Protein AF-A0A8I6X2A5-F1 (afdb_monomer_lite)

Structure (mmCIF, N/CA/C/O backbone):
data_AF-A0A8I6X2A5-F1
#
_entry.id   AF-A0A8I6X2A5-F1
#
loop_
_atom_site.group_PDB
_atom_site.id
_atom_site.type_symbol
_atom_site.label_atom_id
_atom_site.label_alt_id
_atom_site.label_comp_id
_atom_site.label_asym_id
_atom_site.label_entity_id
_atom_site.label_seq_id
_atom_site.pdbx_PDB_ins_code
_atom_site.Cartn_x
_atom_site.Cartn_y
_atom_site.Cartn_z
_atom_site.occupancy
_atom_site.B_iso_or_equiv
_atom_site.auth_seq_id
_atom_site.auth_comp_id
_atom_site.auth_asym_id
_atom_site.auth_atom_id
_atom_site.pdbx_PDB_model_num
ATOM 1 N N . MET A 1 1 ? 10.806 38.649 3.865 1.00 36.59 1 MET A N 1
ATOM 2 C CA . MET A 1 1 ? 11.192 37.262 4.183 1.00 36.59 1 MET A CA 1
ATOM 3 C C . MET A 1 1 ? 10.406 36.404 3.219 1.00 36.59 1 MET A C 1
ATOM 5 O O . MET A 1 1 ? 9.210 36.230 3.410 1.00 36.59 1 MET A O 1
ATOM 9 N N . GLU A 1 2 ? 11.026 36.084 2.089 1.00 40.47 2 GLU A N 1
ATOM 10 C CA . GLU A 1 2 ? 10.388 35.324 1.016 1.00 40.47 2 GLU A CA 1
ATOM 11 C C . GLU A 1 2 ? 10.359 33.851 1.431 1.00 40.47 2 GLU A C 1
ATOM 13 O O . GLU A 1 2 ? 11.361 33.317 1.902 1.00 40.47 2 GLU A O 1
ATOM 18 N N . LEU A 1 3 ? 9.183 33.228 1.367 1.00 42.91 3 LEU A N 1
ATOM 19 C CA . LEU A 1 3 ? 9.034 31.796 1.595 1.00 42.91 3 LEU A CA 1
ATOM 20 C C . LEU A 1 3 ? 9.601 31.088 0.364 1.00 42.91 3 LEU A C 1
ATOM 22 O O . LEU A 1 3 ? 9.017 31.183 -0.713 1.00 42.91 3 LEU A O 1
ATOM 26 N N . GLU A 1 4 ? 10.736 30.411 0.524 1.00 44.91 4 GLU A N 1
ATOM 27 C CA . GLU A 1 4 ? 11.367 29.623 -0.536 1.00 44.91 4 GLU A CA 1
ATOM 28 C C . GLU A 1 4 ? 10.361 28.582 -1.081 1.00 44.91 4 GLU A C 1
ATOM 30 O O . GLU A 1 4 ? 9.964 27.669 -0.349 1.00 44.91 4 GLU A O 1
ATOM 35 N N . PRO A 1 5 ? 9.923 28.674 -2.352 1.00 48.03 5 PRO A N 1
ATOM 36 C CA . PRO A 1 5 ? 8.784 27.912 -2.888 1.00 48.03 5 PRO A CA 1
ATOM 37 C C . PRO A 1 5 ? 9.062 26.412 -3.112 1.00 48.03 5 PRO A C 1
ATOM 39 O O . PRO A 1 5 ? 8.228 25.693 -3.657 1.00 48.03 5 PRO A O 1
ATOM 42 N N . TRP A 1 6 ? 10.241 25.937 -2.716 1.00 48.53 6 TRP A N 1
ATOM 43 C CA . TRP A 1 6 ? 10.744 24.574 -2.916 1.00 48.53 6 TRP A CA 1
ATOM 44 C C . TRP A 1 6 ? 10.990 23.819 -1.605 1.00 48.53 6 TRP A C 1
ATOM 46 O O . TRP A 1 6 ? 11.390 22.654 -1.632 1.00 48.53 6 TRP A O 1
ATOM 56 N N . ALA A 1 7 ? 10.687 24.430 -0.456 1.00 48.31 7 ALA A N 1
ATOM 57 C CA . ALA A 1 7 ? 10.407 23.661 0.746 1.00 48.31 7 ALA A CA 1
ATOM 58 C C . ALA A 1 7 ? 9.090 22.921 0.500 1.00 48.31 7 ALA A C 1
ATOM 60 O O . ALA A 1 7 ? 8.035 23.533 0.575 1.00 48.31 7 ALA A O 1
ATOM 61 N N . ASN A 1 8 ? 9.147 21.640 0.129 1.00 55.03 8 ASN A N 1
ATOM 62 C CA . ASN A 1 8 ? 7.973 20.780 -0.014 1.00 55.03 8 ASN A CA 1
ATOM 63 C C . ASN A 1 8 ? 7.202 20.806 1.323 1.00 55.03 8 ASN A C 1
ATOM 65 O O . ASN A 1 8 ? 7.636 20.129 2.259 1.00 55.03 8 ASN A O 1
ATOM 69 N N . PRO A 1 9 ? 6.115 21.597 1.478 1.00 60.31 9 PRO A N 1
ATOM 70 C CA . PRO A 1 9 ? 5.510 21.788 2.794 1.00 60.31 9 PRO A CA 1
ATOM 71 C C . PRO A 1 9 ? 4.759 20.527 3.228 1.00 60.31 9 PRO A C 1
ATOM 73 O O . PRO A 1 9 ? 4.367 20.401 4.383 1.00 60.31 9 PRO A O 1
ATOM 76 N N . GLY A 1 10 ? 4.563 19.584 2.298 1.00 77.06 10 GLY A N 1
ATOM 77 C CA . GLY A 1 10 ? 3.672 18.460 2.492 1.00 77.06 10 GLY A CA 1
ATOM 78 C C . GLY A 1 10 ? 2.249 18.909 2.808 1.00 77.06 10 GLY A C 1
ATOM 79 O O . GLY A 1 10 ? 1.877 20.071 2.650 1.00 77.06 10 GLY A O 1
ATOM 80 N N . ILE A 1 11 ? 1.444 17.955 3.254 1.00 87.19 11 ILE A N 1
ATOM 81 C CA . ILE A 1 11 ? 0.156 18.204 3.887 1.00 87.19 11 ILE A CA 1
ATOM 82 C C . ILE A 1 11 ? 0.254 17.682 5.313 1.00 87.19 11 ILE A C 1
ATOM 84 O O . ILE A 1 11 ? 0.542 16.503 5.538 1.00 87.19 11 ILE A O 1
ATOM 88 N N . GLU A 1 12 ? -0.017 18.565 6.262 1.00 89.69 12 GLU A N 1
ATOM 89 C CA . GLU A 1 12 ? -0.137 18.237 7.675 1.00 89.69 12 GLU A CA 1
ATOM 90 C C . GLU A 1 12 ? -1.619 18.144 8.037 1.00 89.69 12 GLU A C 1
ATOM 92 O O . GLU A 1 12 ? -2.415 19.027 7.715 1.00 89.69 12 GLU A O 1
ATOM 97 N N . LEU A 1 13 ? -2.001 17.040 8.672 1.00 87.94 13 LEU A N 1
ATOM 98 C CA . LEU A 1 13 ? -3.378 16.743 9.041 1.00 87.94 13 LEU A CA 1
ATOM 99 C C . LEU A 1 13 ? -3.469 16.654 10.561 1.00 87.94 13 LEU A C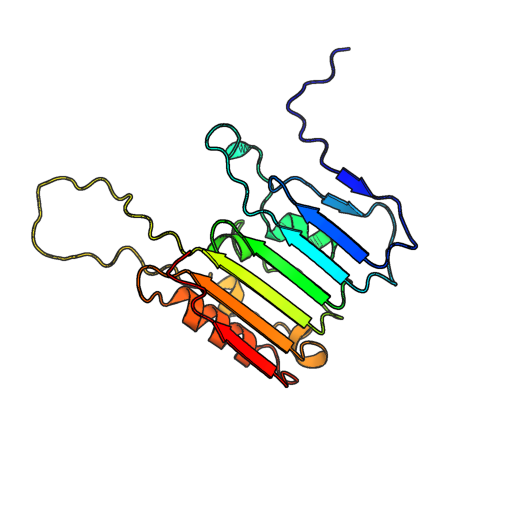 1
ATOM 101 O O . LEU A 1 13 ? -3.002 15.685 11.163 1.00 87.94 13 LEU A O 1
ATOM 105 N N . ASP A 1 14 ? -4.094 17.650 11.180 1.00 89.62 14 ASP A N 1
ATOM 106 C CA . ASP A 1 14 ? -4.490 17.594 12.586 1.00 89.62 14 ASP A CA 1
ATOM 107 C C . ASP A 1 14 ? -5.981 17.259 12.687 1.00 89.62 14 ASP A C 1
ATOM 109 O O . ASP A 1 14 ? -6.852 18.130 12.705 1.00 89.62 14 ASP A O 1
ATOM 113 N N . MET A 1 15 ? -6.285 15.963 12.625 1.00 87.12 15 MET A N 1
ATOM 114 C CA . MET A 1 15 ? -7.655 15.452 12.567 1.00 87.12 15 MET A CA 1
ATOM 115 C C . MET A 1 15 ? -7.775 14.148 13.375 1.00 87.12 15 MET A C 1
ATOM 117 O O . MET A 1 15 ? -7.841 13.065 12.792 1.00 87.12 15 MET A O 1
ATOM 121 N N . PRO A 1 16 ? -7.861 14.208 14.717 1.00 86.31 16 PRO A N 1
ATOM 122 C CA . PRO A 1 16 ? -7.844 13.014 15.574 1.00 86.31 16 PRO A CA 1
ATOM 123 C C . PRO A 1 16 ? -9.077 12.106 15.406 1.00 86.31 16 PRO A C 1
ATOM 125 O O . PRO A 1 16 ? -9.054 10.937 15.780 1.00 86.31 16 PRO A O 1
ATOM 128 N N . SER A 1 17 ? -10.168 12.629 14.833 1.00 89.56 17 SER A N 1
ATOM 129 C CA . SER A 1 17 ? -11.399 11.872 14.534 1.00 89.56 17 SER A CA 1
ATOM 130 C C . SER A 1 17 ? -11.446 11.303 13.109 1.00 89.56 17 SER A C 1
ATOM 132 O O . SER A 1 17 ? -12.489 10.802 12.685 1.00 89.56 17 SER A O 1
ATOM 134 N N . LEU A 1 18 ? -10.359 11.415 12.339 1.00 90.81 18 LEU A N 1
ATOM 135 C CA . LEU A 1 18 ? -10.313 10.973 10.948 1.00 90.81 18 LEU A CA 1
ATOM 136 C C . LEU A 1 18 ? -10.469 9.446 10.860 1.00 90.81 18 LEU A C 1
ATOM 138 O O . LEU A 1 18 ? -9.693 8.690 11.430 1.00 90.81 18 LEU A O 1
ATOM 142 N N . ARG A 1 19 ? -11.484 8.980 10.129 1.00 92.25 19 ARG A N 1
ATOM 143 C CA . ARG A 1 19 ? -11.732 7.539 9.911 1.00 92.25 19 ARG A CA 1
ATOM 144 C C . ARG A 1 19 ? -11.378 7.071 8.511 1.00 92.25 19 ARG A C 1
ATOM 146 O O . ARG A 1 19 ? -11.036 5.912 8.309 1.00 92.25 19 ARG A O 1
ATOM 153 N N . SER A 1 20 ? -11.475 7.970 7.540 1.00 93.75 20 SER A N 1
ATOM 154 C CA . SER A 1 20 ? -11.199 7.682 6.142 1.00 93.75 20 SER A CA 1
ATOM 155 C C . SER A 1 20 ? -10.394 8.821 5.550 1.00 93.75 20 SER A C 1
ATOM 157 O O . SER A 1 20 ? -10.810 9.976 5.628 1.00 93.75 20 SER A O 1
ATOM 159 N N . PHE A 1 21 ? -9.278 8.491 4.916 1.00 93.75 21 PHE A N 1
ATOM 160 C CA . PHE A 1 21 ? -8.437 9.444 4.211 1.00 93.75 21 PHE A CA 1
ATOM 161 C C . PHE A 1 21 ? -8.253 9.008 2.761 1.00 93.75 21 PHE A C 1
ATOM 163 O O . PHE A 1 21 ? -7.968 7.843 2.490 1.00 93.75 21 PHE A O 1
ATOM 170 N N . ARG A 1 22 ? -8.419 9.944 1.824 1.00 94.88 22 ARG A N 1
ATOM 171 C CA . ARG A 1 22 ? -8.152 9.716 0.405 1.00 94.88 22 ARG A CA 1
ATOM 172 C C . ARG A 1 22 ? -7.266 10.822 -0.137 1.00 94.88 22 ARG A C 1
ATOM 174 O O . ARG A 1 22 ? -7.585 11.998 0.018 1.00 94.88 22 ARG A O 1
ATOM 181 N N . TYR A 1 23 ? -6.220 10.433 -0.848 1.00 93.50 23 TYR A N 1
ATOM 182 C CA . TYR A 1 23 ? -5.329 11.340 -1.550 1.00 93.50 23 TYR A CA 1
ATOM 183 C C . TYR A 1 23 ? -5.143 10.888 -2.996 1.00 93.50 23 TYR A C 1
ATOM 185 O O . TYR A 1 23 ? -4.934 9.708 -3.254 1.00 93.50 23 TYR A O 1
ATOM 193 N N . LYS A 1 24 ? -5.194 11.834 -3.938 1.00 93.19 24 LYS A N 1
ATOM 194 C CA . LYS A 1 24 ? -4.848 11.607 -5.343 1.00 93.19 24 LYS A CA 1
ATOM 195 C C . LYS A 1 24 ? -3.981 12.748 -5.848 1.00 93.19 24 LYS A C 1
ATOM 197 O O . LYS A 1 24 ? -4.441 13.887 -5.902 1.00 93.19 24 LYS A O 1
ATOM 202 N N . GLY A 1 25 ? -2.752 12.454 -6.249 1.00 88.19 25 GLY A N 1
ATOM 203 C CA . GLY A 1 25 ? -1.826 13.492 -6.678 1.00 88.19 25 GLY A CA 1
ATOM 204 C C . GLY A 1 25 ? -0.393 13.012 -6.828 1.00 88.19 25 GLY A C 1
ATOM 205 O O . GLY A 1 25 ? -0.135 11.838 -7.081 1.00 88.19 25 GLY A O 1
ATOM 206 N N . PHE A 1 26 ? 0.539 13.954 -6.716 1.00 86.38 26 PHE A N 1
ATOM 207 C CA . PHE A 1 26 ? 1.960 13.630 -6.679 1.00 86.38 26 PHE A CA 1
ATOM 208 C C . PHE A 1 26 ? 2.318 12.983 -5.341 1.00 86.38 26 PHE A C 1
ATOM 210 O O . PHE A 1 26 ? 1.734 13.346 -4.325 1.00 86.38 26 PHE A O 1
ATOM 217 N N . PRO A 1 27 ? 3.302 12.080 -5.295 1.00 85.00 27 PRO A N 1
ATOM 218 C CA . PRO A 1 27 ? 3.845 11.620 -4.025 1.00 85.00 27 PRO A CA 1
ATOM 219 C C . PRO A 1 27 ? 4.533 12.785 -3.295 1.00 85.00 27 PRO A C 1
ATOM 221 O O . PRO A 1 27 ? 5.677 13.133 -3.576 1.00 85.00 27 PRO A O 1
ATOM 224 N N . ILE A 1 28 ? 3.798 13.422 -2.386 1.00 86.44 28 ILE A N 1
ATOM 225 C CA . ILE A 1 28 ? 4.253 14.503 -1.506 1.00 86.44 28 ILE A CA 1
ATOM 226 C C . ILE A 1 28 ? 4.256 14.018 -0.059 1.00 86.44 28 ILE A C 1
ATOM 228 O O . ILE A 1 28 ? 3.652 12.995 0.266 1.00 86.44 28 ILE A O 1
ATOM 232 N N . LYS A 1 29 ? 4.888 14.782 0.832 1.00 87.12 29 LYS A N 1
ATOM 233 C CA . LYS A 1 29 ? 4.878 14.476 2.263 1.00 87.12 29 LYS A CA 1
ATOM 234 C C . LYS A 1 29 ? 3.451 14.583 2.800 1.00 87.12 29 LYS A C 1
ATOM 236 O O . LYS A 1 29 ? 2.804 15.607 2.618 1.00 87.12 29 LYS A O 1
ATOM 241 N N . LEU A 1 30 ? 2.976 13.541 3.473 1.00 88.00 30 LEU A N 1
ATOM 242 C CA . LEU A 1 30 ? 1.716 13.540 4.217 1.00 88.00 30 LEU A CA 1
ATOM 243 C C . LEU A 1 30 ? 2.041 13.192 5.667 1.00 88.00 30 LEU A C 1
ATOM 245 O O . LEU A 1 30 ? 2.739 12.206 5.909 1.00 88.00 30 LEU A O 1
ATOM 249 N N . SER A 1 31 ? 1.579 13.987 6.627 1.00 86.88 31 SER A N 1
ATOM 250 C CA . SER A 1 31 ? 1.885 13.788 8.048 1.00 86.88 31 SER A CA 1
ATOM 251 C C . SER A 1 31 ? 0.639 13.955 8.909 1.00 86.88 31 SER A C 1
ATOM 253 O O . SER A 1 31 ? -0.126 14.899 8.727 1.00 86.88 31 SER A O 1
ATOM 255 N N . LEU A 1 32 ? 0.441 13.029 9.849 1.00 86.12 32 LEU A N 1
ATOM 256 C CA . LEU A 1 32 ? -0.576 13.141 10.891 1.00 86.12 32 LEU A CA 1
ATOM 257 C C . LEU A 1 32 ? 0.052 13.851 12.094 1.00 86.12 32 LEU A C 1
ATOM 259 O O . LEU A 1 32 ? 1.044 13.373 12.640 1.00 86.12 32 LEU A O 1
ATOM 263 N N . MET A 1 33 ? -0.509 14.992 12.489 1.00 84.56 33 MET A N 1
ATOM 264 C CA . MET A 1 33 ? -0.000 15.796 13.611 1.00 84.56 33 MET A CA 1
ATOM 265 C C . MET A 1 33 ? -0.516 15.306 14.967 1.00 84.56 33 MET A C 1
ATOM 267 O O . MET A 1 33 ? 0.068 15.600 16.008 1.00 84.56 33 MET A O 1
ATOM 271 N N . SER A 1 34 ? -1.592 14.525 14.951 1.00 81.62 34 SER A N 1
ATOM 272 C CA . SER A 1 34 ? -2.197 13.900 16.120 1.00 81.62 34 SER A CA 1
ATOM 273 C C . SER A 1 34 ? -2.416 12.403 15.871 1.00 81.62 34 SER A C 1
ATOM 275 O O . SER A 1 34 ? -2.577 11.986 14.721 1.00 81.62 34 SER A O 1
ATOM 277 N N . PRO A 1 35 ? -2.412 11.558 16.922 1.00 80.00 35 PRO A N 1
ATOM 278 C CA . PRO A 1 35 ? -2.765 10.152 16.780 1.00 80.00 35 PRO A CA 1
ATOM 279 C C . PRO A 1 35 ? -4.183 10.008 16.230 1.00 80.00 35 PRO A C 1
ATOM 281 O O . PRO A 1 35 ? -5.117 10.631 16.735 1.00 80.00 35 PRO A O 1
ATOM 284 N N . VAL A 1 36 ? -4.349 9.136 15.238 1.00 84.62 36 VAL A N 1
ATOM 285 C CA . VAL A 1 36 ? -5.648 8.851 14.621 1.00 84.62 36 VAL A CA 1
ATOM 286 C C . VAL A 1 36 ? -6.003 7.376 14.859 1.00 84.62 36 VAL A C 1
ATOM 288 O O . VAL A 1 36 ? -5.905 6.552 13.949 1.00 84.62 36 VAL A O 1
ATOM 291 N N . PRO A 1 37 ? -6.377 6.996 16.098 1.00 79.88 37 PRO A N 1
ATOM 292 C CA . PRO A 1 37 ? -6.577 5.593 16.478 1.00 79.88 37 PRO A CA 1
ATOM 293 C C . PRO A 1 37 ? -7.804 4.955 15.813 1.00 79.88 37 PRO A C 1
ATOM 295 O O . PRO A 1 37 ? -7.917 3.737 15.765 1.00 79.88 37 PRO A O 1
ATOM 298 N N . ALA A 1 38 ? -8.733 5.770 15.307 1.00 85.69 38 ALA A N 1
ATOM 299 C CA . ALA A 1 38 ? -9.939 5.317 14.617 1.00 85.69 38 ALA A CA 1
ATOM 300 C C . ALA A 1 38 ? -9.787 5.307 13.085 1.00 85.69 38 ALA A C 1
ATOM 302 O O . ALA A 1 38 ? -10.794 5.270 12.378 1.00 85.69 38 ALA A O 1
ATOM 303 N N . LEU A 1 39 ? -8.559 5.389 12.557 1.00 89.88 39 LEU A N 1
ATOM 304 C CA . LEU A 1 39 ? -8.324 5.430 11.118 1.00 89.88 39 LEU A CA 1
ATOM 305 C C . LEU A 1 39 ? -8.611 4.067 10.478 1.00 89.88 39 LEU A C 1
ATOM 307 O O . LEU A 1 39 ? -7.784 3.162 10.461 1.00 89.88 39 LEU A O 1
ATOM 311 N N . GLU A 1 40 ? -9.795 3.922 9.903 1.00 92.62 40 GLU A N 1
ATOM 312 C CA . GLU A 1 40 ? -10.253 2.666 9.319 1.00 92.62 40 GLU A CA 1
ATOM 313 C C . GLU A 1 40 ? -9.726 2.464 7.899 1.00 92.62 40 GLU A C 1
ATOM 315 O O . GLU A 1 40 ? -9.334 1.352 7.550 1.00 92.62 40 GLU A O 1
ATOM 320 N N . ARG A 1 41 ? -9.702 3.518 7.073 1.00 93.50 41 ARG A N 1
ATOM 321 C CA . ARG A 1 41 ? -9.391 3.393 5.643 1.00 93.50 41 ARG A CA 1
ATOM 322 C C . ARG A 1 41 ? -8.474 4.495 5.131 1.00 93.50 41 ARG A C 1
ATOM 324 O O . ARG A 1 41 ? -8.713 5.679 5.363 1.00 93.50 41 ARG A O 1
ATOM 331 N N . VAL A 1 42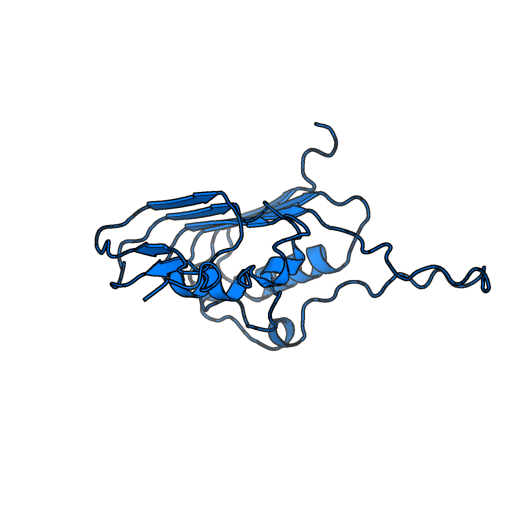 ? -7.480 4.100 4.346 1.00 94.44 42 VAL A N 1
ATOM 332 C CA . VAL A 1 42 ? -6.561 4.993 3.642 1.00 94.44 42 VAL A CA 1
ATOM 333 C C . VAL A 1 42 ? -6.492 4.594 2.171 1.00 94.44 42 VAL A C 1
ATOM 335 O O . VAL A 1 42 ? -6.253 3.437 1.841 1.00 94.44 42 VAL A O 1
ATOM 338 N N . ASP A 1 43 ? -6.727 5.557 1.286 1.00 94.75 43 ASP A N 1
ATOM 339 C CA . ASP A 1 43 ? -6.718 5.391 -0.168 1.00 94.75 43 ASP A CA 1
ATOM 340 C C . ASP A 1 43 ? -5.731 6.391 -0.783 1.00 94.75 43 ASP A C 1
ATOM 342 O O . ASP A 1 43 ? -5.975 7.600 -0.778 1.00 94.75 43 ASP A O 1
ATOM 346 N N . LEU A 1 44 ? -4.586 5.902 -1.253 1.00 92.69 44 LEU A N 1
ATOM 347 C CA . LEU A 1 44 ? -3.493 6.712 -1.783 1.00 92.69 44 LEU A CA 1
ATOM 348 C C . LEU A 1 44 ? -3.298 6.417 -3.268 1.00 92.69 44 LEU A C 1
ATOM 350 O O . LEU A 1 44 ? -2.802 5.359 -3.639 1.00 92.69 44 LEU A O 1
ATOM 354 N N . ASP A 1 45 ? -3.617 7.388 -4.115 1.00 92.38 45 ASP A N 1
ATOM 355 C CA . ASP A 1 45 ? -3.283 7.395 -5.536 1.00 92.38 45 ASP A CA 1
ATOM 356 C C . ASP A 1 45 ? -2.122 8.361 -5.784 1.00 92.38 45 ASP A C 1
ATOM 358 O O . ASP A 1 45 ? -2.301 9.568 -5.966 1.00 92.38 45 ASP A O 1
ATOM 362 N N . VAL A 1 46 ? -0.912 7.804 -5.776 1.00 87.75 46 VAL A N 1
ATOM 363 C CA . VAL A 1 46 ? 0.348 8.519 -6.035 1.00 87.75 46 VAL A CA 1
ATOM 364 C C . VAL A 1 46 ? 0.925 8.154 -7.404 1.00 87.75 46 VAL A C 1
ATOM 366 O O . VAL A 1 46 ? 2.131 8.221 -7.641 1.00 87.75 46 VAL A O 1
ATOM 369 N N . SER A 1 47 ? 0.056 7.755 -8.338 1.00 84.62 47 SER A N 1
ATOM 370 C CA . SER A 1 47 ? 0.458 7.373 -9.695 1.00 84.62 47 SER A CA 1
ATOM 371 C C . SER A 1 47 ? 0.904 8.550 -10.563 1.00 84.62 47 SER A C 1
ATOM 373 O O . SER A 1 47 ? 1.587 8.350 -11.575 1.00 84.62 47 SER A O 1
ATOM 375 N N . ARG A 1 48 ? 0.567 9.785 -10.169 1.00 81.12 48 ARG A N 1
ATOM 376 C CA . ARG A 1 48 ? 0.926 10.985 -10.924 1.00 81.12 48 ARG A CA 1
ATOM 377 C C . ARG A 1 48 ? 2.435 11.216 -10.858 1.00 81.12 48 ARG A C 1
ATOM 379 O O . ARG A 1 48 ? 3.000 11.452 -9.792 1.00 81.12 48 ARG A O 1
ATOM 386 N N . ARG A 1 49 ? 3.080 11.223 -12.026 1.00 71.38 49 ARG A N 1
ATOM 387 C CA . ARG A 1 49 ? 4.490 11.592 -12.184 1.00 71.38 49 ARG A CA 1
ATOM 388 C C . ARG A 1 49 ? 4.645 12.675 -13.238 1.00 71.38 49 ARG A C 1
ATOM 390 O O . ARG A 1 49 ? 4.064 12.580 -14.313 1.00 71.38 49 ARG A O 1
ATOM 397 N N . GLU A 1 50 ? 5.492 13.653 -12.950 1.00 70.81 50 GLU A N 1
ATOM 398 C CA . GLU A 1 50 ? 5.972 14.624 -13.930 1.00 70.81 50 GLU A CA 1
ATOM 399 C C . GLU A 1 50 ? 7.500 14.667 -13.869 1.00 70.81 50 GLU A C 1
ATOM 401 O O . GLU A 1 50 ? 8.089 14.785 -12.795 1.00 70.81 50 GLU A O 1
ATOM 406 N N . TYR A 1 51 ? 8.149 14.572 -15.034 1.00 61.22 51 TYR A N 1
ATOM 407 C CA . TYR A 1 51 ? 9.612 14.496 -15.149 1.00 61.22 51 TYR A CA 1
ATOM 408 C C . TYR A 1 51 ? 10.335 15.677 -14.487 1.00 61.22 51 TYR A C 1
ATOM 410 O O . TYR A 1 51 ? 11.451 15.527 -14.005 1.00 61.22 51 TYR A O 1
ATOM 418 N N . LYS A 1 52 ? 9.694 16.849 -14.425 1.00 66.12 52 LYS A N 1
ATOM 419 C CA . LYS A 1 52 ? 10.291 18.076 -13.880 1.00 66.12 52 LYS A CA 1
ATOM 420 C C . LYS A 1 52 ? 10.328 18.133 -12.349 1.00 66.12 52 LYS A C 1
ATOM 422 O O . LYS A 1 52 ? 11.039 18.970 -11.811 1.00 66.12 52 LYS A O 1
ATOM 427 N N . VAL A 1 53 ? 9.575 17.277 -11.651 1.00 64.31 53 VAL A N 1
ATOM 428 C CA . VAL A 1 53 ? 9.434 17.330 -10.181 1.00 64.31 53 VAL A CA 1
ATOM 429 C C . VAL A 1 53 ? 9.953 16.077 -9.477 1.00 64.31 53 VAL A C 1
ATOM 431 O O . VAL A 1 53 ? 9.771 15.930 -8.274 1.00 64.31 53 VAL A O 1
ATOM 434 N N . GLN A 1 54 ? 10.624 15.179 -10.204 1.00 63.38 54 GLN A N 1
ATOM 435 C CA . GLN A 1 54 ? 11.002 13.850 -9.714 1.00 63.38 54 GLN A CA 1
ATOM 436 C C . GLN A 1 54 ? 11.924 13.889 -8.482 1.00 63.38 54 GLN A C 1
ATOM 438 O O . GLN A 1 54 ? 11.816 13.032 -7.614 1.00 63.38 54 GLN A O 1
ATOM 443 N N . GLN A 1 55 ? 12.768 14.918 -8.372 1.00 65.94 55 GLN A N 1
ATOM 444 C CA . GLN A 1 55 ? 13.662 15.154 -7.230 1.00 65.94 55 GLN A CA 1
ATOM 445 C C . GLN A 1 55 ? 12.959 15.653 -5.954 1.00 65.94 55 GLN A C 1
ATOM 447 O O . GLN A 1 55 ? 13.569 15.657 -4.891 1.00 65.94 55 GLN A O 1
ATOM 452 N N . TYR A 1 56 ? 11.694 16.073 -6.051 1.00 68.31 56 TYR A N 1
ATOM 453 C CA . TYR A 1 56 ? 10.891 16.565 -4.923 1.00 68.31 56 TYR A CA 1
ATOM 454 C C . TYR A 1 56 ? 9.841 15.554 -4.457 1.00 68.31 56 TYR A C 1
ATOM 456 O O . TYR A 1 56 ? 9.092 15.834 -3.522 1.00 68.31 56 TYR A O 1
ATOM 464 N N . LEU A 1 57 ? 9.753 14.404 -5.128 1.00 75.88 57 LEU A N 1
ATOM 465 C CA . LEU A 1 57 ? 8.794 13.366 -4.790 1.00 75.88 57 LEU A CA 1
ATOM 466 C C . LEU A 1 57 ? 9.227 12.648 -3.513 1.00 75.88 57 LEU A C 1
ATOM 468 O O . LEU A 1 57 ? 10.372 12.216 -3.385 1.00 75.88 57 LEU A O 1
ATOM 472 N N . GLU A 1 58 ? 8.293 12.493 -2.583 1.00 81.62 58 GLU A N 1
ATOM 473 C CA . GLU A 1 58 ? 8.528 11.693 -1.388 1.00 81.62 58 GLU A CA 1
ATOM 474 C C . GLU A 1 58 ? 8.471 10.197 -1.727 1.00 81.62 58 GLU A C 1
ATOM 476 O O . GLU A 1 58 ? 7.553 9.753 -2.424 1.00 81.62 58 GLU A O 1
ATOM 481 N N . PRO A 1 59 ? 9.414 9.385 -1.221 1.00 82.38 59 PRO A N 1
ATOM 482 C CA . PRO A 1 59 ? 9.306 7.936 -1.272 1.00 82.38 59 PRO A CA 1
ATOM 483 C C . PRO A 1 59 ? 7.969 7.454 -0.702 1.00 82.38 59 PRO A C 1
ATOM 485 O O . PRO A 1 59 ? 7.548 7.881 0.376 1.00 82.38 59 PRO A O 1
ATOM 488 N N . VAL A 1 60 ? 7.328 6.504 -1.384 1.00 83.44 60 VAL A N 1
ATOM 489 C CA . VAL A 1 60 ? 6.039 5.937 -0.951 1.00 83.44 60 VAL A CA 1
ATOM 490 C C . VAL A 1 60 ? 6.146 5.347 0.453 1.00 83.44 60 VAL A C 1
ATOM 492 O O . VAL A 1 60 ? 5.256 5.550 1.273 1.00 83.44 60 VAL A O 1
ATOM 495 N N . SER A 1 61 ? 7.273 4.701 0.762 1.00 79.56 61 SER A N 1
ATOM 496 C CA . SER A 1 61 ? 7.579 4.184 2.098 1.00 79.56 61 SER A CA 1
ATOM 497 C C . SER A 1 61 ? 7.429 5.252 3.187 1.00 79.56 61 SER A C 1
ATOM 499 O O . SER A 1 61 ? 6.812 4.983 4.214 1.00 79.56 61 SER A O 1
ATOM 501 N N . ARG A 1 62 ? 7.889 6.489 2.945 1.00 82.25 62 ARG A N 1
ATOM 502 C CA . ARG A 1 62 ? 7.739 7.607 3.890 1.00 82.25 62 ARG A CA 1
ATOM 503 C C . ARG A 1 62 ? 6.296 8.067 4.023 1.00 82.25 62 ARG A C 1
ATOM 505 O O . ARG A 1 62 ? 5.851 8.293 5.141 1.00 82.25 62 ARG A O 1
ATOM 512 N N . ILE A 1 63 ? 5.548 8.150 2.925 1.00 86.19 63 ILE A N 1
ATOM 513 C CA . ILE A 1 63 ? 4.122 8.513 2.970 1.00 86.19 63 ILE A CA 1
ATOM 514 C C . ILE A 1 63 ? 3.346 7.497 3.816 1.00 86.19 63 ILE A C 1
ATOM 516 O O . ILE A 1 63 ? 2.543 7.876 4.667 1.00 86.19 63 ILE A O 1
ATOM 520 N N . LEU A 1 64 ? 3.622 6.206 3.622 1.00 85.56 64 LEU A N 1
ATOM 521 C CA . LEU A 1 64 ? 2.954 5.125 4.338 1.00 85.56 64 LEU A CA 1
ATOM 522 C C . LEU A 1 64 ? 3.224 5.149 5.849 1.00 85.56 64 LEU A C 1
ATOM 524 O O . LEU A 1 64 ? 2.344 4.748 6.609 1.00 85.56 64 LEU A O 1
ATOM 528 N N . THR A 1 65 ? 4.397 5.615 6.307 1.00 83.38 65 THR A N 1
ATOM 529 C CA . THR A 1 65 ? 4.725 5.635 7.752 1.00 83.38 65 THR A CA 1
ATOM 530 C C . THR A 1 65 ? 3.706 6.417 8.576 1.00 83.38 65 THR A C 1
ATOM 532 O O . THR A 1 65 ? 3.337 5.981 9.670 1.00 83.38 65 THR A O 1
ATOM 535 N N . SER A 1 66 ? 3.176 7.505 8.014 1.00 84.56 66 SER A N 1
ATOM 536 C CA . SER A 1 66 ? 2.153 8.341 8.641 1.00 84.56 66 SER A CA 1
ATOM 537 C C . SER A 1 66 ? 0.813 7.629 8.827 1.00 84.56 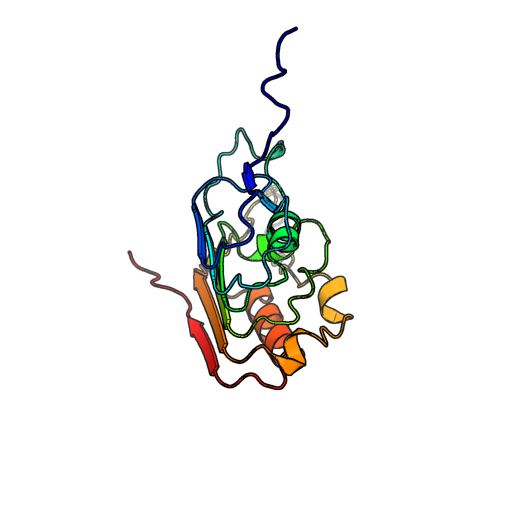66 SER A C 1
ATOM 539 O O . SER A 1 66 ? 0.010 8.073 9.633 1.00 84.56 66 SER A O 1
ATOM 541 N N . PHE A 1 67 ? 0.560 6.532 8.112 1.00 86.44 67 PHE A N 1
ATOM 542 C CA . PHE A 1 67 ? -0.727 5.829 8.087 1.00 86.44 67 PHE A CA 1
ATOM 543 C C . PHE A 1 67 ? -0.630 4.379 8.585 1.00 86.44 67 PHE A C 1
ATOM 545 O O . PHE A 1 67 ? -1.484 3.551 8.272 1.00 86.44 67 PHE A O 1
ATOM 552 N N . SER A 1 68 ? 0.400 4.062 9.373 1.00 83.56 68 SER A N 1
ATOM 553 C CA . SER A 1 68 ? 0.675 2.708 9.884 1.00 83.56 68 SER A CA 1
ATOM 554 C C . SER A 1 68 ? -0.448 2.104 10.743 1.00 83.56 68 SER A C 1
ATOM 556 O O . SER A 1 68 ? -0.569 0.885 10.805 1.00 83.56 68 SER A O 1
ATOM 558 N N . CYS A 1 69 ? -1.305 2.929 11.355 1.00 82.12 69 CYS A N 1
ATOM 559 C CA . CYS A 1 69 ? -2.448 2.492 12.167 1.00 82.12 69 CYS A CA 1
ATOM 560 C C . CYS A 1 69 ? -3.717 2.154 11.362 1.00 82.12 69 CYS A C 1
ATOM 562 O O . CYS A 1 69 ? -4.763 1.899 11.955 1.00 82.12 69 CYS A O 1
ATOM 564 N N . THR A 1 70 ? -3.673 2.197 10.025 1.00 88.12 70 THR A N 1
ATOM 565 C CA . THR A 1 70 ? -4.867 1.937 9.212 1.00 88.12 70 THR A CA 1
ATOM 566 C C . THR A 1 70 ? -5.232 0.454 9.147 1.00 88.12 70 THR A C 1
ATOM 568 O O . THR A 1 70 ? -4.359 -0.407 9.052 1.00 88.12 70 THR A O 1
ATOM 571 N N . ARG A 1 71 ? -6.538 0.163 9.119 1.00 90.00 71 ARG A N 1
ATOM 572 C CA . ARG A 1 71 ? -7.067 -1.202 8.951 1.00 90.00 71 ARG A CA 1
ATOM 573 C C . ARG A 1 71 ? -7.247 -1.610 7.492 1.00 90.00 71 ARG A C 1
ATOM 575 O O . ARG A 1 71 ? -7.193 -2.795 7.176 1.00 90.00 71 ARG A O 1
ATOM 582 N N . ALA A 1 72 ? -7.445 -0.655 6.588 1.00 91.56 72 ALA A N 1
ATOM 583 C CA . ALA A 1 72 ? -7.608 -0.919 5.165 1.00 91.56 72 ALA A CA 1
ATOM 584 C C . ALA A 1 72 ? -6.805 0.081 4.331 1.00 91.56 72 ALA A C 1
ATOM 586 O O . ALA A 1 72 ? -7.134 1.268 4.291 1.00 91.56 72 ALA A O 1
ATOM 587 N N . LEU A 1 73 ? -5.798 -0.415 3.615 1.00 91.75 73 LEU A N 1
ATOM 588 C CA . LEU A 1 73 ? -4.949 0.376 2.734 1.00 91.75 73 LEU A CA 1
ATOM 589 C C . LEU A 1 73 ? -5.233 0.029 1.276 1.00 91.75 73 LEU A C 1
ATOM 591 O O . LEU A 1 73 ? -5.086 -1.116 0.856 1.00 91.75 73 LEU A O 1
ATOM 595 N N . LYS A 1 74 ? -5.579 1.048 0.494 1.00 92.62 74 LYS A N 1
ATOM 596 C CA . LYS A 1 74 ? -5.584 1.004 -0.963 1.00 92.62 74 LYS A CA 1
ATOM 597 C C . LYS A 1 74 ? -4.467 1.899 -1.481 1.00 92.62 74 LYS A C 1
ATOM 599 O O . LYS A 1 74 ? -4.414 3.079 -1.146 1.00 92.62 74 LYS A O 1
ATOM 604 N N . LEU A 1 75 ? -3.577 1.341 -2.289 1.00 90.50 75 LEU A N 1
ATOM 605 C CA . LEU A 1 75 ? -2.407 2.026 -2.815 1.00 90.50 75 LEU A CA 1
ATOM 606 C C . LEU A 1 75 ? -2.363 1.881 -4.334 1.00 90.50 75 LEU A C 1
ATOM 608 O O . LEU A 1 75 ? -2.266 0.772 -4.848 1.00 90.50 75 LEU A O 1
ATOM 612 N N . ARG A 1 76 ? -2.403 3.004 -5.050 1.00 90.19 76 ARG A N 1
ATOM 613 C CA . ARG A 1 76 ? -2.245 3.073 -6.503 1.00 90.19 76 ARG A CA 1
ATOM 614 C C . ARG A 1 76 ? -0.936 3.775 -6.857 1.00 90.19 76 ARG A C 1
ATOM 616 O O . ARG A 1 76 ? -0.713 4.930 -6.492 1.00 90.19 76 ARG A O 1
ATOM 623 N N . LEU A 1 77 ? -0.081 3.067 -7.589 1.00 85.69 77 LEU A N 1
ATOM 624 C CA . LEU A 1 77 ? 1.295 3.446 -7.895 1.00 85.69 77 LEU A CA 1
ATOM 625 C C . LEU A 1 77 ? 1.526 3.605 -9.396 1.00 85.69 77 LEU A C 1
ATOM 627 O O . LEU A 1 77 ? 0.978 2.880 -10.224 1.00 85.69 77 LEU A O 1
ATOM 631 N N . GLY A 1 78 ? 2.412 4.537 -9.748 1.00 80.12 78 GLY A N 1
ATOM 632 C CA . GLY A 1 78 ? 2.858 4.714 -11.130 1.00 80.12 78 GLY A CA 1
ATOM 633 C C . GLY A 1 78 ? 3.852 3.633 -11.566 1.00 80.12 78 GLY A C 1
ATOM 634 O O . GLY A 1 78 ? 3.900 3.300 -12.749 1.00 80.12 78 GLY A O 1
ATOM 635 N N . CYS A 1 79 ? 4.632 3.093 -10.622 1.00 78.75 79 CYS A N 1
ATOM 636 C CA . CYS A 1 79 ? 5.393 1.854 -10.769 1.00 78.75 79 CYS A CA 1
ATOM 637 C C . CYS A 1 79 ? 5.210 1.009 -9.505 1.00 78.75 79 CYS A C 1
ATOM 639 O O . CYS A 1 79 ? 5.366 1.533 -8.405 1.00 78.75 79 CYS A O 1
ATOM 641 N N . ILE A 1 80 ? 4.910 -0.283 -9.639 1.00 77.19 80 ILE A N 1
ATOM 642 C CA . ILE A 1 80 ? 4.724 -1.182 -8.488 1.00 77.19 80 ILE A CA 1
ATOM 643 C C . ILE A 1 80 ? 5.977 -1.266 -7.600 1.00 77.19 80 ILE A C 1
ATOM 645 O O . ILE A 1 80 ? 5.865 -1.376 -6.384 1.00 77.19 80 ILE A O 1
ATOM 649 N N . GLU A 1 81 ? 7.164 -1.127 -8.189 1.00 77.88 81 GLU A N 1
ATOM 650 C CA . GLU A 1 81 ? 8.451 -1.111 -7.482 1.00 77.88 81 GLU A CA 1
ATOM 651 C C . GLU A 1 81 ? 8.588 0.086 -6.526 1.00 77.88 81 GLU A C 1
ATOM 653 O O . GLU A 1 81 ? 9.374 0.040 -5.581 1.00 77.88 81 GLU A O 1
ATOM 658 N N . ASP A 1 82 ? 7.789 1.146 -6.707 1.00 78.69 82 ASP A N 1
ATOM 659 C CA . ASP A 1 82 ? 7.822 2.308 -5.815 1.00 78.69 82 ASP A CA 1
ATOM 660 C C . ASP A 1 82 ? 7.413 1.959 -4.384 1.00 78.69 82 ASP A C 1
ATOM 662 O O . ASP A 1 82 ? 7.791 2.675 -3.459 1.00 78.69 82 ASP A O 1
ATOM 666 N N . ILE A 1 83 ? 6.666 0.864 -4.184 1.00 77.00 83 ILE A N 1
ATOM 667 C CA . ILE A 1 83 ? 6.233 0.423 -2.852 1.00 77.00 83 ILE A CA 1
ATOM 668 C C . ILE A 1 83 ? 7.422 0.152 -1.921 1.00 77.00 83 ILE A C 1
ATOM 670 O O . ILE A 1 83 ? 7.304 0.309 -0.708 1.00 77.00 83 ILE A O 1
ATOM 674 N N . VAL A 1 84 ? 8.575 -0.200 -2.500 1.00 71.62 84 VAL A N 1
ATOM 675 C CA . VAL A 1 84 ? 9.838 -0.459 -1.796 1.00 71.62 84 VAL A CA 1
ATOM 676 C C . VAL A 1 84 ? 10.905 0.603 -2.090 1.00 71.62 84 VAL A C 1
ATOM 678 O O . VAL A 1 84 ? 12.022 0.535 -1.570 1.00 71.62 84 VAL A O 1
ATOM 681 N N . ALA A 1 85 ? 10.589 1.597 -2.930 1.00 64.75 85 ALA A N 1
ATOM 682 C CA . ALA A 1 85 ? 11.528 2.648 -3.287 1.00 64.75 85 ALA A CA 1
ATOM 683 C C . ALA A 1 85 ? 11.893 3.489 -2.054 1.00 64.75 85 ALA A C 1
ATOM 685 O O . ALA A 1 85 ? 11.044 3.899 -1.255 1.00 64.75 85 ALA A O 1
ATOM 686 N N . GLY A 1 86 ? 13.195 3.737 -1.906 1.00 56.16 86 GLY A N 1
ATOM 687 C CA . GLY A 1 86 ? 13.778 4.414 -0.746 1.00 56.16 86 GLY A CA 1
ATOM 688 C C . GLY A 1 86 ? 14.467 3.487 0.258 1.00 56.16 86 GLY A C 1
ATOM 689 O O . GLY A 1 86 ? 14.920 3.979 1.286 1.00 56.16 86 GLY A O 1
ATOM 690 N N . GLY A 1 87 ? 14.560 2.176 -0.010 1.00 50.75 87 GLY A N 1
ATOM 691 C CA . GLY A 1 87 ? 15.335 1.222 0.804 1.00 50.75 87 GLY A CA 1
ATOM 692 C C . GLY A 1 87 ? 14.784 0.984 2.214 1.00 50.75 87 GLY A C 1
ATOM 693 O O . GLY A 1 87 ? 15.361 0.221 2.986 1.00 50.75 87 GLY A O 1
ATOM 694 N N . ALA A 1 88 ? 13.667 1.626 2.547 1.00 49.50 88 ALA A N 1
ATOM 695 C CA . ALA A 1 88 ? 12.977 1.469 3.805 1.00 49.50 88 ALA A CA 1
ATOM 696 C C . ALA A 1 88 ? 11.996 0.301 3.714 1.00 49.50 88 ALA A C 1
ATOM 698 O O . ALA A 1 88 ? 11.258 0.142 2.741 1.00 49.50 88 ALA A O 1
ATOM 699 N N . ILE A 1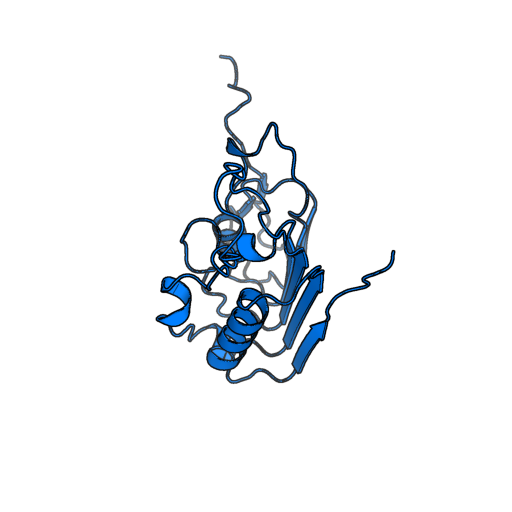 89 ? 11.997 -0.495 4.775 1.00 53.78 89 ILE A N 1
ATOM 700 C CA . ILE A 1 89 ? 10.964 -1.476 5.069 1.00 53.78 89 ILE A CA 1
ATOM 701 C C . ILE A 1 89 ? 9.595 -0.759 5.019 1.00 53.78 89 ILE A C 1
ATOM 703 O O . ILE A 1 89 ? 9.470 0.308 5.632 1.00 53.78 89 ILE A O 1
ATOM 707 N N . PRO A 1 90 ? 8.576 -1.292 4.308 1.00 60.03 90 PRO A N 1
ATOM 708 C CA . PRO A 1 90 ? 7.206 -0.813 4.434 1.00 60.03 90 PRO A CA 1
ATOM 709 C C . PRO A 1 90 ? 6.858 -0.752 5.921 1.00 60.03 90 PRO A C 1
ATOM 711 O O . PRO A 1 90 ? 7.236 -1.664 6.660 1.00 60.03 90 PRO A O 1
ATOM 714 N N . PRO A 1 91 ? 6.201 0.317 6.387 1.00 61.44 91 PRO A N 1
ATOM 715 C CA . PRO A 1 91 ? 5.938 0.478 7.806 1.00 61.44 91 PRO A CA 1
ATOM 716 C C . PRO A 1 91 ? 5.229 -0.751 8.365 1.00 61.44 91 PRO A C 1
ATOM 718 O O . PRO A 1 91 ? 4.417 -1.391 7.697 1.00 61.44 91 PRO A O 1
ATOM 721 N N . THR A 1 92 ? 5.548 -1.080 9.611 1.00 65.69 92 THR A N 1
ATOM 722 C CA . THR A 1 92 ? 4.833 -2.101 10.364 1.00 65.69 92 THR A CA 1
ATOM 723 C C . THR A 1 92 ? 3.368 -1.681 10.415 1.00 65.69 92 THR A C 1
ATOM 725 O O . THR A 1 92 ? 3.047 -0.674 11.039 1.00 65.69 92 THR A O 1
ATOM 728 N N . PHE A 1 93 ? 2.497 -2.422 9.737 1.00 75.50 93 PHE A N 1
ATOM 729 C CA . PHE A 1 93 ? 1.057 -2.208 9.779 1.00 75.50 93 PHE A CA 1
ATOM 730 C C . PHE A 1 93 ? 0.423 -3.212 10.758 1.00 75.50 93 PHE A C 1
ATOM 732 O O . PHE A 1 93 ? 0.021 -4.296 10.335 1.00 75.50 93 PHE A O 1
ATOM 739 N N . PRO A 1 94 ? 0.405 -2.931 12.075 1.00 75.94 94 PRO A N 1
ATOM 740 C CA . PRO A 1 94 ? -0.073 -3.883 13.079 1.00 75.94 94 PRO A CA 1
ATOM 741 C C . PRO A 1 94 ? -1.546 -4.253 12.891 1.00 75.94 94 PRO A C 1
ATOM 743 O O . PRO A 1 94 ? -1.902 -5.419 13.052 1.00 75.94 94 PRO A O 1
ATOM 746 N N . ASP A 1 95 ? -2.373 -3.289 12.491 1.00 82.44 95 ASP A N 1
ATOM 747 C CA . ASP A 1 95 ? -3.832 -3.427 12.462 1.00 82.44 95 ASP A CA 1
ATOM 748 C C . ASP A 1 95 ? -4.394 -3.609 11.045 1.00 82.44 95 ASP A C 1
ATOM 750 O O . ASP A 1 95 ? -5.609 -3.615 10.855 1.00 82.44 95 ASP A O 1
ATOM 754 N N . LEU A 1 96 ? -3.529 -3.745 10.035 1.00 84.81 96 LEU A N 1
ATOM 755 C CA . LEU A 1 96 ? -3.952 -3.806 8.640 1.00 84.81 96 LEU A CA 1
ATOM 756 C C . LEU A 1 96 ? -4.596 -5.148 8.312 1.00 84.81 96 LEU A C 1
ATOM 758 O O . LEU A 1 96 ? -3.946 -6.186 8.277 1.00 84.81 96 LEU A O 1
ATOM 762 N N . GLU A 1 97 ? -5.882 -5.091 8.004 1.00 88.69 97 GLU A N 1
ATOM 763 C CA . GLU A 1 97 ? -6.714 -6.236 7.655 1.00 88.69 97 GLU A CA 1
ATOM 764 C C . GLU A 1 97 ? -6.854 -6.415 6.144 1.00 88.69 97 GLU A C 1
ATOM 766 O O . GLU A 1 97 ? -6.957 -7.545 5.659 1.00 88.69 97 GLU A O 1
ATOM 771 N N . LEU A 1 98 ? -6.838 -5.308 5.396 1.00 87.94 98 LEU A N 1
ATOM 772 C CA . LEU A 1 98 ? -7.019 -5.296 3.949 1.00 87.94 98 LEU A CA 1
ATOM 773 C C . LEU A 1 98 ? -5.926 -4.481 3.264 1.00 87.94 98 LEU A C 1
ATOM 775 O O . LEU A 1 98 ? -5.760 -3.296 3.549 1.00 87.94 98 LEU A O 1
ATOM 779 N N . LEU A 1 99 ? -5.255 -5.100 2.294 1.00 88.94 99 LEU A N 1
ATOM 780 C CA . LEU A 1 99 ? -4.280 -4.455 1.422 1.00 88.94 99 LEU A CA 1
ATOM 781 C C . LEU A 1 99 ? -4.700 -4.593 -0.047 1.00 88.94 99 LEU A C 1
ATOM 783 O O . LEU A 1 99 ? -4.712 -5.691 -0.596 1.00 88.94 99 LEU A O 1
ATOM 787 N N . GLU A 1 100 ? -4.999 -3.478 -0.705 1.00 89.25 100 GLU A N 1
ATOM 788 C CA . GLU A 1 100 ? -5.159 -3.407 -2.160 1.00 89.25 100 GLU A CA 1
ATOM 789 C C . GLU A 1 100 ? -3.984 -2.620 -2.745 1.00 89.25 100 GLU A C 1
ATOM 791 O O . GLU A 1 100 ? -3.819 -1.438 -2.447 1.00 89.25 100 GLU A O 1
ATOM 796 N N . VAL A 1 101 ? -3.174 -3.259 -3.588 1.00 87.19 101 VAL A N 1
ATOM 797 C CA . VAL A 1 101 ? -2.085 -2.604 -4.317 1.00 87.19 101 VAL A CA 1
ATOM 798 C C . VAL A 1 101 ? -2.368 -2.679 -5.806 1.00 87.19 101 VAL A C 1
ATOM 800 O O . VAL A 1 101 ? -2.511 -3.758 -6.375 1.00 87.19 101 VAL A O 1
ATOM 803 N N . GLU A 1 102 ? -2.413 -1.518 -6.441 1.00 86.81 102 GLU A N 1
ATOM 804 C CA . GLU A 1 102 ? -2.533 -1.357 -7.879 1.00 86.81 102 GLU A CA 1
ATOM 805 C C . GLU A 1 102 ? -1.292 -0.639 -8.403 1.00 86.81 102 GLU A C 1
ATOM 807 O O . GLU A 1 102 ? -0.913 0.418 -7.901 1.00 86.81 102 GLU A O 1
ATOM 812 N N . GLY A 1 103 ? -0.639 -1.189 -9.418 1.00 80.06 103 GLY A N 1
ATOM 813 C CA . GLY A 1 103 ? 0.551 -0.563 -9.970 1.00 80.06 103 GLY A CA 1
ATOM 814 C C . GLY A 1 103 ? 0.896 -1.067 -11.356 1.00 80.06 103 GLY A C 1
ATOM 815 O O . GLY A 1 103 ? 0.724 -2.239 -11.686 1.00 80.06 103 GLY A O 1
ATOM 816 N N . HIS A 1 104 ? 1.432 -0.166 -12.170 1.00 76.44 104 HIS A N 1
ATOM 817 C CA . HIS A 1 104 ? 2.009 -0.544 -13.454 1.00 76.44 104 HIS A CA 1
ATOM 818 C C . HIS A 1 104 ? 3.413 -1.104 -13.245 1.00 76.44 104 HIS A C 1
ATOM 820 O O . HIS A 1 104 ? 4.147 -0.641 -12.373 1.00 76.44 104 HIS A O 1
ATOM 826 N N . TYR A 1 105 ? 3.821 -2.063 -14.065 1.00 68.00 105 TYR A N 1
ATOM 827 C CA . TYR A 1 105 ? 5.233 -2.406 -14.179 1.00 68.00 105 TYR A CA 1
ATOM 828 C C . TYR A 1 105 ? 5.835 -1.626 -15.347 1.00 68.00 105 TYR A C 1
ATOM 830 O O . TYR A 1 105 ? 5.346 -1.717 -16.474 1.00 68.00 105 TYR A O 1
ATOM 838 N N . LYS A 1 106 ? 6.886 -0.841 -15.095 1.00 61.25 106 LYS A N 1
ATOM 839 C CA . LYS A 1 106 ? 7.658 -0.199 -16.162 1.00 61.25 106 LYS A CA 1
ATOM 840 C C . LYS A 1 106 ? 8.943 -0.984 -16.350 1.00 61.25 106 LYS A C 1
ATOM 842 O O . LYS A 1 106 ? 9.876 -0.818 -15.574 1.00 61.25 106 LYS A O 1
ATOM 847 N N . PHE A 1 107 ? 9.010 -1.799 -17.400 1.00 50.19 107 PHE A N 1
ATOM 848 C CA . PHE A 1 107 ? 10.290 -2.342 -17.835 1.00 50.19 107 PHE A CA 1
ATOM 849 C C . PHE A 1 107 ? 11.192 -1.164 -18.218 1.00 50.19 107 PHE A C 1
ATOM 851 O O . PHE A 1 107 ? 10.911 -0.435 -19.176 1.00 50.19 107 PHE A O 1
ATOM 858 N N . ASN A 1 108 ? 12.261 -0.939 -17.456 1.00 47.81 108 ASN A N 1
ATOM 859 C CA . ASN A 1 108 ? 13.267 0.047 -17.817 1.00 47.81 108 ASN A CA 1
ATOM 860 C C . ASN A 1 108 ? 14.008 -0.462 -19.057 1.00 47.81 108 ASN A C 1
ATOM 862 O O . ASN A 1 108 ? 15.034 -1.126 -18.969 1.00 47.81 108 ASN A O 1
ATOM 866 N N . ARG A 1 109 ? 13.536 -0.082 -20.246 1.00 39.78 109 ARG A N 1
ATOM 867 C CA . ARG A 1 109 ? 14.277 -0.249 -21.508 1.00 39.78 109 ARG A CA 1
ATOM 868 C C . ARG A 1 109 ? 15.480 0.707 -21.623 1.00 39.78 109 ARG A C 1
ATOM 870 O O . ARG A 1 109 ? 15.918 1.020 -22.723 1.00 39.78 109 ARG A O 1
ATOM 877 N N . LEU A 1 110 ? 15.999 1.204 -20.500 1.00 42.00 110 LEU A N 1
ATOM 878 C CA . LEU A 1 110 ? 17.038 2.229 -20.428 1.00 42.00 110 LEU A CA 1
ATOM 879 C C . LEU A 1 110 ? 18.343 1.656 -19.866 1.00 42.00 110 LEU A C 1
ATOM 881 O O . LEU A 1 110 ? 18.874 2.134 -18.871 1.00 42.00 110 LEU A O 1
ATOM 885 N N . ALA A 1 111 ? 18.898 0.669 -20.562 1.00 35.19 111 ALA A N 1
ATOM 886 C CA . ALA A 1 111 ? 20.317 0.749 -20.877 1.00 35.19 111 ALA A CA 1
ATOM 887 C C . ALA A 1 111 ? 20.391 1.303 -22.309 1.00 35.19 111 ALA A C 1
ATOM 889 O O . ALA A 1 111 ? 19.777 0.706 -23.200 1.00 35.19 111 ALA A O 1
ATOM 890 N N . PRO A 1 112 ? 21.059 2.443 -22.573 1.00 38.50 112 PRO A N 1
ATOM 891 C CA . PRO A 1 112 ? 21.283 2.864 -23.945 1.00 38.50 112 PRO A CA 1
ATOM 892 C C . PRO A 1 112 ? 22.081 1.753 -24.623 1.00 38.50 112 PRO A C 1
ATOM 894 O O . PRO A 1 112 ? 23.179 1.405 -24.189 1.00 38.50 112 PRO A O 1
ATOM 897 N N . MET A 1 113 ? 21.492 1.152 -25.653 1.00 38.41 113 MET A N 1
ATOM 898 C CA . MET A 1 113 ? 22.170 0.150 -26.456 1.00 38.41 113 MET A CA 1
ATOM 899 C C . MET A 1 113 ? 23.382 0.815 -27.110 1.00 38.41 113 MET A C 1
ATOM 901 O O . MET A 1 113 ? 23.24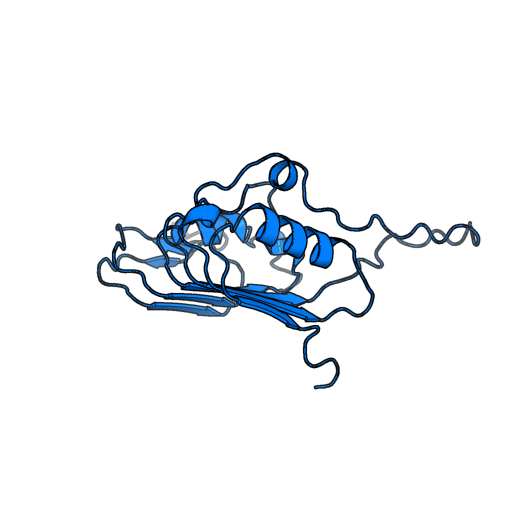9 1.532 -28.099 1.00 38.41 113 MET A O 1
ATOM 905 N N . SER A 1 114 ? 24.573 0.576 -26.563 1.00 43.50 114 SER A N 1
ATOM 906 C CA . SER A 1 114 ? 25.784 0.610 -27.374 1.00 43.50 114 SER A CA 1
ATOM 907 C C . SER A 1 114 ? 25.594 -0.460 -28.446 1.00 43.50 114 SER A C 1
ATOM 909 O O . SER A 1 114 ? 25.423 -1.639 -28.134 1.00 43.50 114 SER A O 1
ATOM 911 N N . SER A 1 115 ? 25.531 -0.042 -29.707 1.00 43.22 115 SER A N 1
ATOM 912 C CA . SER A 1 115 ? 25.168 -0.850 -30.876 1.00 43.22 115 SER A CA 1
ATOM 913 C C . SER A 1 115 ? 26.213 -1.909 -31.263 1.00 43.22 115 SER A C 1
ATOM 915 O O . SER A 1 115 ? 26.386 -2.189 -32.446 1.00 43.22 115 SER A O 1
ATOM 917 N N . ALA A 1 116 ? 26.937 -2.485 -30.301 1.00 45.06 116 ALA A N 1
ATOM 918 C CA . ALA A 1 116 ? 28.117 -3.298 -30.571 1.00 45.06 116 ALA A CA 1
ATOM 919 C C . ALA A 1 116 ? 27.997 -4.793 -30.243 1.00 45.06 116 ALA A C 1
ATOM 921 O O . ALA A 1 116 ? 28.875 -5.525 -30.672 1.00 45.06 116 ALA A O 1
ATOM 922 N N . HIS A 1 117 ? 26.978 -5.288 -29.533 1.00 41.53 117 HIS A N 1
ATOM 923 C CA . HIS A 1 117 ? 26.870 -6.729 -29.234 1.00 41.53 117 HIS A CA 1
ATOM 924 C C . HIS A 1 117 ? 25.426 -7.220 -29.410 1.00 41.53 117 HIS A C 1
ATOM 926 O O . HIS A 1 117 ? 24.622 -7.220 -28.481 1.00 41.53 117 HIS A O 1
ATOM 932 N N . ARG A 1 118 ? 25.085 -7.626 -30.641 1.00 43.72 118 ARG A N 1
ATOM 933 C CA . ARG A 1 118 ? 23.995 -8.581 -30.873 1.00 43.72 118 ARG A CA 1
ATOM 934 C C . ARG A 1 118 ? 24.541 -9.943 -30.478 1.00 43.72 118 ARG A C 1
ATOM 936 O O . ARG A 1 118 ? 25.223 -10.541 -31.290 1.00 43.72 118 ARG A O 1
ATOM 943 N N . ASP A 1 119 ? 24.362 -10.309 -29.220 1.00 42.97 119 ASP A N 1
ATOM 944 C CA . ASP A 1 119 ? 24.256 -11.671 -28.689 1.00 42.97 119 ASP A CA 1
ATOM 945 C C . ASP A 1 119 ? 24.388 -11.543 -27.170 1.00 42.97 119 ASP A C 1
ATOM 947 O O . ASP A 1 119 ? 25.292 -10.875 -26.679 1.00 42.97 119 ASP A O 1
ATOM 951 N N . ILE A 1 120 ? 23.457 -12.157 -26.438 1.00 41.62 120 ILE A N 1
ATOM 952 C CA . ILE A 1 120 ? 23.083 -11.881 -25.040 1.00 41.62 120 ILE A CA 1
ATOM 953 C C . ILE A 1 120 ? 22.053 -10.745 -24.954 1.00 41.62 120 ILE A C 1
ATOM 955 O O . ILE A 1 120 ? 22.353 -9.579 -24.705 1.00 41.62 120 ILE A O 1
ATOM 959 N N . VAL A 1 121 ? 20.776 -11.117 -25.097 1.00 44.44 121 VAL A N 1
ATOM 960 C CA . VAL A 1 121 ? 19.698 -10.405 -24.403 1.00 44.44 121 VAL A CA 1
ATOM 961 C C . VAL A 1 121 ? 20.013 -10.567 -22.922 1.00 44.44 121 VAL A C 1
ATOM 963 O O . VAL A 1 121 ? 19.648 -11.563 -22.302 1.00 44.44 121 VAL A O 1
ATOM 966 N N . GLN A 1 122 ? 20.783 -9.635 -22.363 1.00 41.38 122 GLN A N 1
ATOM 967 C CA . GLN A 1 122 ? 20.869 -9.497 -20.925 1.00 41.38 122 GLN A CA 1
ATOM 968 C C . GLN A 1 122 ? 19.447 -9.110 -20.534 1.00 41.38 122 GLN A C 1
ATOM 970 O O . GLN A 1 122 ? 19.029 -7.978 -20.783 1.00 41.38 122 GLN A O 1
ATOM 975 N N . LEU A 1 123 ? 18.669 -10.084 -20.052 1.00 42.25 123 LEU A N 1
ATOM 976 C CA . LEU A 1 123 ? 17.431 -9.830 -19.332 1.00 42.25 123 LEU A CA 1
ATOM 977 C C . LEU A 1 123 ? 17.802 -8.764 -18.304 1.00 42.25 123 LEU A C 1
ATOM 979 O O . LEU A 1 123 ? 18.553 -9.049 -17.368 1.00 42.25 123 LEU A O 1
ATOM 983 N N . GLY A 1 124 ? 17.425 -7.513 -18.590 1.00 39.81 124 GLY A N 1
ATOM 984 C CA . GLY A 1 124 ? 17.717 -6.373 -17.734 1.00 39.81 124 GLY A CA 1
ATOM 985 C C . GLY A 1 124 ? 17.318 -6.776 -16.329 1.00 39.81 124 GLY A C 1
ATOM 986 O O . GLY A 1 124 ? 16.240 -7.354 -16.182 1.00 39.81 124 GLY A O 1
ATOM 987 N N . GLY A 1 125 ? 18.244 -6.595 -15.377 1.00 43.09 125 GLY A N 1
ATOM 988 C CA . GLY A 1 125 ? 18.192 -7.199 -14.047 1.00 43.09 125 GLY A CA 1
ATOM 989 C C . GLY A 1 125 ? 16.759 -7.277 -13.561 1.00 43.09 125 GLY A C 1
ATOM 990 O O . GLY A 1 125 ? 16.105 -6.244 -13.427 1.00 43.09 125 GLY A O 1
ATOM 991 N N . VAL A 1 126 ? 16.248 -8.501 -13.431 1.00 48.84 126 VAL A N 1
ATOM 992 C CA . VAL A 1 126 ? 14.874 -8.704 -12.988 1.00 48.84 126 VAL A CA 1
ATOM 993 C C . VAL A 1 126 ? 14.785 -7.990 -11.650 1.00 48.84 126 VAL A C 1
ATOM 995 O O . VAL A 1 126 ? 15.601 -8.275 -10.780 1.00 48.84 126 VAL A O 1
ATOM 998 N N . SER A 1 127 ? 13.918 -6.986 -11.525 1.00 55.75 127 SER A N 1
ATOM 999 C CA . SER A 1 127 ? 13.821 -6.214 -10.291 1.00 55.75 127 SER A CA 1
ATOM 1000 C C . SER A 1 127 ? 13.438 -7.171 -9.169 1.00 55.75 127 SER A C 1
ATOM 1002 O O . SER A 1 127 ? 12.2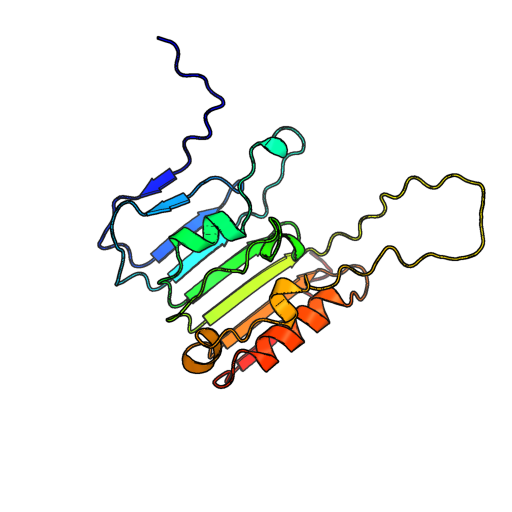88 -7.594 -9.073 1.00 55.75 127 SER A O 1
ATOM 1004 N N . GLU A 1 128 ? 14.417 -7.588 -8.377 1.00 61.81 128 GLU A N 1
ATOM 1005 C CA . GLU A 1 128 ? 14.178 -8.453 -7.234 1.00 61.81 128 GLU A CA 1
ATOM 1006 C C . GLU A 1 128 ? 13.653 -7.603 -6.076 1.00 61.81 128 GLU A C 1
ATOM 1008 O O . GLU A 1 128 ? 13.971 -6.414 -5.950 1.00 61.81 128 GLU A O 1
ATOM 1013 N N . LEU A 1 129 ? 12.827 -8.204 -5.218 1.00 65.19 129 LEU A N 1
ATOM 1014 C CA . LEU A 1 129 ? 12.515 -7.611 -3.926 1.00 65.19 129 LEU A CA 1
ATOM 1015 C C . LEU A 1 129 ? 13.835 -7.318 -3.199 1.00 65.19 129 LEU A C 1
ATOM 1017 O O . LEU A 1 129 ? 14.703 -8.192 -3.147 1.00 65.19 129 LEU A O 1
ATOM 1021 N N . PRO A 1 130 ? 14.004 -6.121 -2.614 1.00 64.62 130 PRO A N 1
ATOM 1022 C CA . PRO A 1 130 ? 15.203 -5.817 -1.850 1.00 64.62 130 PRO A CA 1
ATOM 1023 C C . PRO A 1 130 ? 15.393 -6.845 -0.730 1.00 64.62 130 PRO A C 1
ATOM 1025 O O . PRO A 1 130 ? 14.426 -7.247 -0.084 1.00 64.62 130 PRO A O 1
ATOM 1028 N N . ALA A 1 131 ? 16.646 -7.228 -0.466 1.00 61.00 131 ALA A N 1
ATOM 1029 C CA . ALA A 1 131 ? 16.992 -8.228 0.552 1.00 61.00 131 ALA A CA 1
ATOM 1030 C C . ALA A 1 131 ? 16.427 -7.890 1.951 1.00 61.00 131 ALA A C 1
ATOM 1032 O O . ALA A 1 131 ? 16.094 -8.769 2.742 1.00 61.00 131 ALA A O 1
ATOM 1033 N N . SER A 1 132 ? 16.217 -6.599 2.231 1.00 56.94 132 SER A N 1
ATOM 1034 C CA . SER A 1 132 ? 15.554 -6.119 3.448 1.00 56.94 132 SER A CA 1
ATOM 1035 C C . SER A 1 132 ? 14.093 -6.570 3.595 1.00 56.94 132 SER A C 1
ATOM 1037 O O . SER A 1 132 ? 13.544 -6.476 4.688 1.00 56.94 132 SER A O 1
ATOM 1039 N N . LEU A 1 133 ? 13.444 -7.054 2.537 1.00 60.03 133 LEU A N 1
ATOM 1040 C CA . LEU A 1 133 ? 12.111 -7.659 2.589 1.00 60.03 133 LEU A CA 1
ATOM 1041 C C . LEU A 1 133 ? 12.163 -9.180 2.662 1.00 60.03 133 LEU A C 1
ATOM 1043 O O . LEU A 1 133 ? 11.260 -9.782 3.228 1.00 60.03 133 LEU A O 1
ATOM 1047 N N . THR A 1 134 ? 13.199 -9.814 2.117 1.00 58.00 134 THR A N 1
ATOM 1048 C CA . THR A 1 134 ? 13.309 -11.278 2.132 1.00 58.00 134 THR A CA 1
ATOM 1049 C C . THR A 1 134 ? 13.763 -11.819 3.486 1.00 58.00 134 THR A C 1
ATOM 1051 O O . THR A 1 134 ? 13.371 -12.926 3.842 1.00 58.00 134 THR A O 1
ATOM 1054 N N . ASP A 1 135 ? 14.519 -11.030 4.258 1.00 54.62 135 ASP A N 1
ATOM 1055 C CA . ASP A 1 135 ? 15.100 -11.461 5.541 1.00 54.62 135 ASP A CA 1
ATOM 1056 C C . ASP A 1 135 ? 14.275 -11.063 6.778 1.00 54.62 135 ASP A C 1
ATOM 1058 O O . ASP A 1 135 ? 14.528 -11.548 7.882 1.00 54.62 135 ASP A O 1
ATOM 1062 N N . ASN A 1 136 ? 13.275 -10.190 6.623 1.00 56.38 136 ASN A N 1
ATOM 1063 C CA . ASN A 1 136 ? 12.487 -9.685 7.745 1.00 56.38 136 ASN A CA 1
ATOM 1064 C C . ASN A 1 136 ? 11.132 -10.394 7.842 1.00 56.38 136 ASN A C 1
ATOM 1066 O O . ASN A 1 136 ? 10.301 -10.304 6.943 1.00 56.38 136 ASN A O 1
ATOM 1070 N N . SER A 1 137 ? 10.886 -11.059 8.974 1.00 54.75 137 SER A N 1
ATOM 1071 C CA . SER A 1 137 ? 9.565 -11.582 9.334 1.00 54.75 137 SER A CA 1
ATOM 1072 C C . SER A 1 137 ? 8.669 -10.432 9.797 1.00 54.75 137 SER A C 1
ATOM 1074 O O . SER A 1 137 ? 8.817 -9.924 10.912 1.00 54.75 137 SER A O 1
ATOM 1076 N N . PHE A 1 138 ? 7.690 -10.055 8.979 1.00 63.59 138 PHE A N 1
ATOM 1077 C CA . PHE A 1 138 ? 6.685 -9.045 9.310 1.00 63.59 138 PHE A CA 1
ATOM 1078 C C . PHE A 1 138 ? 5.598 -9.649 10.198 1.00 63.59 138 PHE A C 1
ATOM 1080 O O . PHE A 1 138 ? 4.474 -9.902 9.771 1.00 63.59 138 PHE A O 1
ATOM 1087 N N . SER A 1 139 ? 5.934 -9.868 11.470 1.00 58.91 139 SER A N 1
ATOM 1088 C CA . SER A 1 139 ? 5.027 -10.462 12.465 1.00 58.91 139 SER A CA 1
ATOM 1089 C C . SER A 1 139 ? 3.722 -9.678 12.666 1.00 58.91 139 SER A C 1
ATOM 1091 O O . SER A 1 139 ? 2.742 -10.238 13.157 1.00 58.91 139 SER A O 1
ATOM 1093 N N . CYS A 1 140 ? 3.688 -8.402 12.271 1.00 61.56 140 CYS A N 1
ATOM 1094 C CA . CYS A 1 140 ? 2.479 -7.584 12.235 1.00 61.56 140 CYS A CA 1
ATOM 1095 C C . CYS A 1 140 ? 1.453 -8.100 11.219 1.00 61.56 140 CYS A C 1
ATOM 1097 O O . CYS A 1 140 ? 0.302 -8.319 11.584 1.00 61.56 140 CYS A O 1
ATOM 1099 N N . LEU A 1 141 ? 1.883 -8.377 9.984 1.00 68.12 141 LEU A N 1
ATOM 1100 C CA . LEU A 1 141 ? 1.008 -8.848 8.909 1.00 68.12 141 LEU A CA 1
ATOM 1101 C C . LEU A 1 141 ? 0.472 -10.256 9.195 1.00 68.12 141 LEU A C 1
ATOM 1103 O O . LEU A 1 141 ? -0.629 -10.594 8.769 1.00 68.12 141 LEU A O 1
ATOM 1107 N N . GLN A 1 142 ? 1.205 -11.053 9.978 1.00 70.12 142 GLN A N 1
ATOM 1108 C CA . GLN A 1 142 ? 0.820 -12.426 10.310 1.00 70.12 142 GLN A CA 1
ATOM 1109 C C . GLN A 1 142 ? -0.498 -12.522 11.081 1.00 70.12 142 GLN A C 1
ATOM 1111 O O . GLN A 1 142 ? -1.128 -13.573 11.038 1.00 70.12 142 GLN A O 1
ATOM 1116 N N . LYS A 1 143 ? -0.887 -11.476 11.822 1.00 77.19 143 LYS A N 1
ATOM 1117 C CA . LYS A 1 143 ? -2.012 -11.527 12.772 1.00 77.19 143 LYS A CA 1
ATOM 1118 C C . LYS A 1 143 ? -3.272 -10.825 12.286 1.00 77.19 143 LYS A C 1
ATOM 1120 O O . LYS A 1 143 ? -4.354 -11.151 12.772 1.00 77.19 143 LYS A O 1
ATOM 1125 N N . SER A 1 144 ? -3.132 -9.860 11.386 1.00 80.00 144 SER A N 1
ATOM 1126 C CA . SER A 1 144 ? -4.222 -8.967 10.987 1.00 80.00 144 SER A CA 1
ATOM 1127 C C . SER A 1 144 ? -4.574 -9.075 9.510 1.00 80.00 144 SER A C 1
ATOM 1129 O O . SER A 1 144 ? -5.760 -8.995 9.198 1.00 80.00 144 SER A O 1
ATOM 1131 N N . LEU A 1 145 ? -3.610 -9.325 8.615 1.00 82.12 145 LEU A N 1
ATOM 1132 C CA . LEU A 1 145 ? -3.840 -9.241 7.173 1.00 82.12 145 LEU A CA 1
ATOM 1133 C C . LEU A 1 145 ? -4.671 -10.422 6.654 1.00 82.12 145 LEU A C 1
ATOM 1135 O O . LEU A 1 145 ? -4.167 -11.533 6.507 1.00 82.12 145 LEU A O 1
ATOM 1139 N N . ARG A 1 146 ? -5.945 -10.162 6.342 1.00 85.69 146 ARG A N 1
ATOM 1140 C CA . ARG A 1 146 ? -6.927 -11.167 5.897 1.00 85.69 146 ARG A CA 1
ATOM 1141 C C . ARG A 1 146 ? -7.180 -11.137 4.403 1.00 85.69 146 ARG A C 1
ATOM 1143 O O . ARG A 1 146 ? -7.480 -12.175 3.820 1.00 85.69 146 ARG A O 1
ATOM 1150 N N . LYS A 1 147 ? -7.069 -9.963 3.779 1.00 87.38 147 LYS A N 1
ATOM 1151 C CA . LYS A 1 147 ? -7.361 -9.792 2.356 1.00 87.38 147 LYS A CA 1
ATOM 1152 C C . LYS A 1 147 ? -6.261 -9.031 1.640 1.00 87.38 147 LYS A C 1
ATOM 1154 O O . LYS A 1 147 ? -5.904 -7.921 2.034 1.00 87.38 147 LYS A O 1
ATOM 1159 N N . VAL A 1 148 ? -5.786 -9.607 0.542 1.00 86.19 148 VAL A N 1
ATOM 1160 C CA . VAL A 1 148 ? -4.826 -8.984 -0.366 1.00 86.19 148 VAL A CA 1
ATOM 1161 C C . VAL A 1 148 ? -5.403 -8.956 -1.774 1.00 86.19 148 VAL A C 1
ATOM 1163 O O . VAL A 1 148 ? -5.840 -9.974 -2.302 1.00 86.19 148 VAL A O 1
ATOM 1166 N N . THR A 1 149 ? -5.351 -7.794 -2.411 1.00 86.56 149 THR A N 1
ATOM 1167 C CA . THR A 1 149 ? -5.660 -7.639 -3.831 1.00 86.56 149 THR A CA 1
ATOM 1168 C C . THR A 1 149 ? -4.470 -6.990 -4.518 1.00 86.56 149 THR A C 1
ATOM 1170 O O . THR A 1 149 ? -4.111 -5.858 -4.205 1.00 86.56 149 THR A O 1
ATOM 1173 N N . LEU A 1 150 ? -3.860 -7.705 -5.455 1.00 85.31 150 LEU A N 1
ATOM 1174 C CA . LEU A 1 150 ? -2.764 -7.221 -6.280 1.00 85.31 150 LEU A CA 1
ATOM 1175 C C . LEU A 1 150 ? -3.274 -7.033 -7.705 1.00 85.31 150 LEU A C 1
ATOM 1177 O O . LEU A 1 150 ? -3.711 -7.991 -8.335 1.00 85.31 150 LEU A O 1
ATOM 1181 N N . LYS A 1 151 ? -3.230 -5.798 -8.196 1.00 84.62 151 LYS A N 1
ATOM 1182 C CA . LYS A 1 151 ? -3.591 -5.439 -9.568 1.00 84.62 151 LYS A CA 1
ATOM 1183 C C . LYS A 1 151 ? -2.355 -4.928 -10.273 1.00 84.62 151 LYS A C 1
ATOM 1185 O O . LYS A 1 151 ? -1.859 -3.834 -9.990 1.00 84.62 151 LYS A O 1
ATOM 1190 N N . PHE A 1 152 ? -1.853 -5.737 -11.179 1.00 77.00 152 PHE A N 1
ATOM 1191 C CA . PHE A 1 152 ? -0.718 -5.397 -12.004 1.00 77.00 152 PHE A CA 1
ATOM 1192 C C . PHE A 1 152 ? -1.207 -4.978 -13.381 1.00 77.00 152 PHE A C 1
ATOM 1194 O O . PHE A 1 152 ? -2.316 -5.294 -13.768 1.00 77.00 152 PHE A O 1
ATOM 1201 N N . LYS A 1 153 ? -0.397 -4.216 -14.106 1.00 71.62 153 LYS A N 1
ATOM 1202 C CA . LYS A 1 153 ? -0.517 -4.095 -15.560 1.00 71.62 153 LYS A CA 1
ATOM 1203 C C . LYS A 1 153 ? 0.867 -4.364 -16.115 1.00 71.62 153 LYS A C 1
ATOM 1205 O O . LYS A 1 153 ? 1.744 -3.496 -16.009 1.00 71.62 153 LYS A O 1
ATOM 1210 N N . ALA A 1 154 ? 1.091 -5.591 -16.574 1.00 62.59 154 ALA A N 1
ATOM 1211 C CA . ALA A 1 154 ? 2.388 -6.055 -17.039 1.00 62.59 154 ALA A CA 1
ATOM 1212 C C . ALA A 1 154 ? 2.401 -6.173 -18.569 1.00 62.59 154 ALA A C 1
ATOM 1214 O O . ALA A 1 154 ? 1.554 -6.836 -19.154 1.00 62.59 154 ALA A O 1
ATOM 1215 N N . MET A 1 155 ? 3.391 -5.559 -19.225 1.00 58.12 155 MET A N 1
ATOM 1216 C CA . MET A 1 155 ? 3.664 -5.840 -20.643 1.00 58.12 155 MET A CA 1
ATOM 1217 C C . MET A 1 155 ? 4.460 -7.145 -20.835 1.00 58.12 155 MET A C 1
ATOM 1219 O O . MET A 1 155 ? 4.421 -7.718 -21.917 1.00 58.12 155 MET A O 1
ATOM 1223 N N . GLU A 1 156 ? 5.161 -7.620 -19.794 1.00 58.69 156 GLU A N 1
ATOM 1224 C CA . GLU A 1 156 ? 5.942 -8.867 -19.767 1.00 58.69 156 GLU A CA 1
ATOM 1225 C C . GLU A 1 156 ? 5.960 -9.469 -18.345 1.00 58.69 156 GLU A C 1
ATOM 1227 O O . GLU A 1 156 ? 5.818 -8.745 -17.354 1.00 58.69 156 GLU A O 1
ATOM 1232 N N . VAL A 1 157 ? 6.167 -10.788 -18.235 1.00 55.41 157 VAL A N 1
ATOM 1233 C CA . VAL A 1 157 ? 6.229 -11.525 -16.958 1.00 55.41 157 VAL A CA 1
ATOM 1234 C C . VAL A 1 157 ? 7.505 -11.145 -16.197 1.00 55.41 157 VAL A C 1
ATOM 1236 O O . VAL A 1 157 ? 8.606 -11.467 -16.638 1.00 55.41 157 VAL A O 1
ATOM 1239 N N . ASN A 1 158 ? 7.380 -10.491 -15.039 1.00 63.44 158 ASN A N 1
ATOM 1240 C CA . ASN A 1 158 ? 8.517 -10.164 -14.169 1.00 63.44 158 ASN A CA 1
ATOM 1241 C C . ASN A 1 158 ? 8.485 -10.971 -12.862 1.00 63.44 158 ASN A C 1
ATOM 1243 O O . ASN A 1 158 ? 7.426 -11.380 -12.381 1.00 63.44 158 ASN A O 1
ATOM 1247 N N . CYS A 1 159 ? 9.662 -11.202 -12.267 1.00 68.19 159 CYS A N 1
ATOM 1248 C CA . CYS A 1 159 ? 9.744 -11.920 -10.996 1.00 68.19 159 CYS A CA 1
ATOM 1249 C C . CYS A 1 159 ? 9.278 -11.067 -9.809 1.00 68.19 159 CYS A C 1
ATOM 1251 O O . CYS A 1 159 ? 8.873 -11.655 -8.812 1.00 68.19 159 CYS A O 1
ATOM 1253 N N . PHE A 1 160 ? 9.268 -9.729 -9.910 1.00 74.94 160 PHE A N 1
ATOM 1254 C CA . PHE A 1 160 ? 8.905 -8.839 -8.802 1.00 74.94 160 PHE A CA 1
ATOM 1255 C C . PHE A 1 160 ? 7.490 -9.111 -8.294 1.00 74.94 160 PHE A C 1
ATOM 1257 O O . PHE A 1 160 ? 7.281 -9.276 -7.099 1.00 74.94 160 PHE A O 1
ATOM 1264 N N . GLN A 1 161 ? 6.515 -9.210 -9.199 1.00 74.12 161 GLN A N 1
ATOM 1265 C CA . GLN A 1 161 ? 5.118 -9.486 -8.845 1.00 74.12 161 GLN A CA 1
ATOM 1266 C C . GLN A 1 161 ? 4.976 -10.832 -8.131 1.00 74.12 161 GLN A C 1
ATOM 1268 O O . GLN A 1 161 ? 4.310 -10.936 -7.102 1.00 74.12 161 GLN A O 1
ATOM 1273 N N . VAL A 1 162 ? 5.658 -11.855 -8.653 1.00 77.69 162 VAL A N 1
ATOM 1274 C CA . VAL A 1 162 ? 5.682 -13.202 -8.074 1.00 77.69 162 VAL A CA 1
ATOM 1275 C C . VAL A 1 162 ? 6.370 -13.193 -6.710 1.00 77.69 162 VAL A C 1
ATOM 1277 O O . VAL A 1 162 ? 5.901 -13.838 -5.777 1.00 77.69 162 VAL A O 1
ATOM 1280 N N . GLN A 1 163 ? 7.477 -12.468 -6.577 1.00 78.25 163 GLN A N 1
ATOM 1281 C CA . GLN A 1 163 ? 8.221 -12.332 -5.334 1.00 78.25 163 GLN A CA 1
ATOM 1282 C C . GLN A 1 163 ? 7.413 -11.559 -4.289 1.00 78.25 163 GLN A C 1
ATOM 1284 O O . GLN A 1 163 ? 7.346 -12.009 -3.151 1.00 78.25 163 GLN A O 1
ATOM 1289 N N . LEU A 1 164 ? 6.732 -10.472 -4.665 1.00 79.50 164 LEU A N 1
ATOM 1290 C CA . LEU A 1 164 ? 5.833 -9.714 -3.791 1.00 79.50 164 LEU A CA 1
ATOM 1291 C C . LEU A 1 164 ? 4.670 -10.582 -3.309 1.00 79.50 164 LEU A C 1
ATOM 1293 O O . LEU A 1 164 ? 4.370 -10.603 -2.118 1.00 79.50 164 LEU A O 1
ATOM 1297 N N . ALA A 1 165 ? 4.057 -11.349 -4.212 1.00 82.19 165 ALA A N 1
ATOM 1298 C CA . ALA A 1 165 ? 3.012 -12.295 -3.850 1.00 82.19 165 ALA A CA 1
ATOM 1299 C C . ALA A 1 165 ? 3.531 -13.364 -2.871 1.00 82.19 165 ALA A C 1
ATOM 1301 O O . ALA A 1 165 ? 2.924 -13.582 -1.825 1.00 82.19 165 ALA A O 1
ATOM 1302 N N . LYS A 1 166 ? 4.685 -13.983 -3.160 1.00 81.56 166 LYS A N 1
ATOM 1303 C CA . LYS A 1 166 ? 5.333 -14.962 -2.266 1.00 81.56 166 LYS A CA 1
ATOM 1304 C C . LYS A 1 166 ? 5.675 -14.364 -0.905 1.00 81.56 166 LYS A C 1
ATOM 1306 O O . LYS A 1 166 ? 5.461 -15.015 0.113 1.00 81.56 166 LYS A O 1
ATOM 1311 N N . PHE A 1 167 ? 6.181 -13.135 -0.886 1.00 81.06 167 PHE A N 1
ATOM 1312 C CA . PHE A 1 167 ? 6.495 -12.404 0.332 1.00 81.06 167 PHE A CA 1
ATOM 1313 C C . PHE A 1 167 ? 5.239 -12.187 1.183 1.00 81.06 167 PHE A C 1
ATOM 1315 O O . PHE A 1 167 ? 5.267 -12.475 2.377 1.00 81.06 167 PHE A O 1
ATOM 1322 N N . LEU A 1 168 ? 4.127 -11.748 0.584 1.00 80.94 168 LEU A N 1
ATOM 1323 C CA . LEU A 1 168 ? 2.869 -11.544 1.307 1.00 80.94 168 LEU A CA 1
ATOM 1324 C C . LEU A 1 168 ? 2.315 -12.861 1.855 1.00 80.94 168 LEU A C 1
ATOM 1326 O O . LEU A 1 168 ? 1.971 -12.919 3.029 1.00 80.94 168 LEU A O 1
ATOM 1330 N N . VAL A 1 169 ? 2.316 -13.932 1.057 1.00 81.56 169 VAL A N 1
ATOM 1331 C CA . VAL A 1 169 ? 1.900 -15.270 1.514 1.00 81.56 169 VAL A CA 1
ATOM 1332 C C . VAL A 1 169 ? 2.775 -15.765 2.671 1.00 81.56 169 VAL A C 1
ATOM 1334 O O . VAL A 1 169 ? 2.256 -16.307 3.640 1.00 81.56 169 VAL A O 1
ATOM 1337 N N . GLY A 1 170 ? 4.092 -15.548 2.609 1.00 77.69 170 GLY A N 1
ATOM 1338 C CA . GLY A 1 170 ? 5.015 -15.944 3.676 1.00 77.69 170 GLY A CA 1
ATOM 1339 C C . GLY A 1 170 ? 4.866 -15.133 4.968 1.00 77.69 170 GLY A C 1
ATOM 1340 O O . GLY A 1 170 ? 5.226 -15.618 6.038 1.00 77.69 170 GLY A O 1
ATOM 1341 N N . ASN A 1 171 ? 4.328 -13.913 4.887 1.00 75.44 171 ASN A N 1
ATOM 1342 C CA . ASN A 1 171 ? 4.208 -12.999 6.024 1.00 75.44 171 ASN A CA 1
ATOM 1343 C C . ASN A 1 171 ? 2.771 -12.819 6.541 1.00 75.44 171 ASN A C 1
ATOM 1345 O O . ASN A 1 171 ? 2.600 -12.234 7.605 1.00 75.44 171 ASN A O 1
ATOM 1349 N N . ALA A 1 172 ? 1.745 -13.321 5.851 1.00 79.88 172 ALA A N 1
ATOM 1350 C CA . ALA A 1 172 ? 0.336 -13.154 6.212 1.00 79.88 172 ALA A CA 1
ATOM 1351 C C . ALA A 1 172 ? -0.326 -14.505 6.532 1.00 79.88 172 ALA A C 1
ATOM 1353 O O . ALA A 1 172 ? -1.043 -15.086 5.724 1.00 79.88 172 ALA A O 1
ATOM 1354 N N . MET A 1 173 ? -0.081 -15.020 7.739 1.00 79.12 173 MET A N 1
ATOM 1355 C CA . MET A 1 173 ? -0.540 -16.352 8.168 1.00 79.12 173 MET A CA 1
ATOM 1356 C C . MET A 1 173 ? -2.063 -16.474 8.341 1.00 79.12 173 MET A C 1
ATOM 1358 O O . MET A 1 173 ? -2.585 -17.586 8.338 1.00 79.12 173 MET A O 1
ATOM 1362 N N . VAL A 1 174 ? -2.772 -15.352 8.504 1.00 83.00 174 VAL A N 1
ATOM 1363 C CA . VAL A 1 174 ? -4.244 -15.292 8.605 1.00 83.00 174 VAL A CA 1
ATOM 1364 C C . VAL A 1 174 ? -4.908 -14.829 7.304 1.00 83.00 174 VAL A C 1
ATOM 1366 O O . VAL A 1 174 ? -6.062 -14.407 7.323 1.00 83.00 174 VAL A O 1
ATOM 1369 N N . LEU A 1 175 ? -4.184 -14.880 6.181 1.00 83.38 175 LEU A N 1
ATOM 1370 C CA . LEU A 1 175 ? -4.704 -14.495 4.874 1.00 83.38 175 LEU A CA 1
ATOM 1371 C C . LEU A 1 175 ? -5.833 -15.446 4.455 1.00 83.38 175 LEU A C 1
ATOM 1373 O O . LEU A 1 175 ? -5.616 -16.637 4.243 1.00 83.38 175 LEU A O 1
ATOM 1377 N N . GLU A 1 176 ? -7.040 -14.907 4.331 1.00 86.88 176 GLU A N 1
ATOM 1378 C CA . GLU A 1 176 ? -8.248 -15.632 3.930 1.00 86.88 176 GLU A CA 1
ATOM 1379 C C . GLU A 1 176 ? -8.491 -15.517 2.423 1.00 86.88 176 GLU A C 1
ATOM 1381 O O . GLU A 1 176 ? -8.949 -16.464 1.786 1.00 86.88 176 GLU A O 1
ATOM 1386 N N . GLU A 1 177 ? -8.171 -14.358 1.841 1.00 87.38 177 GLU A N 1
ATOM 1387 C CA . GLU A 1 177 ? -8.414 -14.063 0.433 1.00 87.38 177 GLU A CA 1
ATOM 1388 C C . GLU A 1 177 ? -7.195 -13.390 -0.205 1.00 87.38 177 GLU A C 1
ATOM 1390 O O . GLU A 1 177 ? -6.707 -12.359 0.265 1.00 87.38 177 GLU A O 1
ATOM 1395 N N . MET A 1 178 ? -6.736 -13.943 -1.328 1.00 87.38 178 MET A N 1
ATOM 1396 C CA . MET A 1 178 ? -5.728 -13.322 -2.179 1.00 87.38 178 MET A CA 1
ATOM 1397 C C . MET A 1 178 ? -6.228 -13.278 -3.617 1.00 87.38 178 MET A C 1
ATOM 1399 O O . MET A 1 178 ? -6.461 -14.314 -4.236 1.00 87.38 178 MET A O 1
ATOM 1403 N N . GLN A 1 179 ? -6.361 -12.072 -4.153 1.00 86.19 179 GLN A N 1
ATOM 1404 C CA . GLN A 1 179 ? -6.699 -11.839 -5.548 1.00 86.19 179 GLN A CA 1
ATOM 1405 C C . GLN A 1 179 ? -5.481 -11.271 -6.267 1.00 86.19 179 GLN A C 1
ATOM 1407 O O . GLN A 1 179 ? -4.898 -10.284 -5.820 1.00 86.19 179 GLN A O 1
ATOM 1412 N N . VAL A 1 180 ? -5.116 -11.882 -7.390 1.00 83.94 180 VAL A N 1
ATOM 1413 C CA . VAL A 1 180 ? -4.084 -11.372 -8.292 1.00 83.94 180 VAL A CA 1
ATOM 1414 C C . VAL A 1 180 ? -4.722 -11.175 -9.657 1.00 83.94 180 VAL A C 1
ATOM 1416 O O . VAL A 1 180 ? -5.317 -12.099 -10.202 1.00 83.94 180 VAL A O 1
ATOM 1419 N N . ASP A 1 181 ? -4.622 -9.959 -10.167 1.00 82.62 181 ASP A N 1
ATOM 1420 C CA . ASP A 1 181 ? -5.199 -9.516 -11.428 1.00 82.62 181 ASP A CA 1
ATOM 1421 C C . ASP A 1 181 ? -4.086 -8.874 -12.270 1.00 82.62 181 ASP A C 1
ATOM 1423 O O . ASP A 1 181 ? -3.272 -8.112 -11.744 1.00 82.62 181 ASP A O 1
ATOM 1427 N N . ASP A 1 182 ? -4.038 -9.193 -13.562 1.00 72.12 182 ASP A N 1
ATOM 1428 C CA . ASP A 1 182 ? -3.113 -8.583 -14.535 1.00 72.12 182 ASP A CA 1
ATOM 1429 C C . ASP A 1 182 ? -3.688 -7.296 -15.164 1.00 72.12 182 ASP A C 1
ATOM 1431 O O . ASP A 1 182 ? -3.127 -6.707 -16.093 1.00 72.12 182 ASP A O 1
ATOM 1435 N N . GLY A 1 183 ? -4.807 -6.826 -14.606 1.00 65.62 183 GLY A N 1
ATOM 1436 C CA . GLY A 1 183 ? -5.479 -5.596 -14.968 1.00 65.62 183 GLY A CA 1
ATOM 1437 C C . GLY A 1 183 ? -6.143 -5.683 -16.338 1.00 65.62 183 GLY A C 1
ATOM 1438 O O . GLY A 1 183 ? -5.858 -6.550 -17.162 1.00 65.62 183 GLY A O 1
ATOM 1439 N N . ASP A 1 184 ? -7.024 -4.725 -16.627 1.00 62.97 184 ASP A N 1
ATOM 1440 C CA . ASP A 1 184 ? -7.539 -4.569 -17.985 1.00 62.97 184 ASP A CA 1
ATOM 1441 C C . ASP A 1 184 ? -6.389 -4.111 -18.899 1.00 62.97 184 ASP A C 1
ATOM 1443 O O . ASP A 1 184 ? -5.987 -2.938 -18.895 1.00 62.97 184 ASP A O 1
ATOM 1447 N N . GLN A 1 185 ? -5.838 -5.067 -19.653 1.00 53.31 185 GLN A N 1
ATOM 1448 C CA . GLN A 1 185 ? -4.794 -4.898 -20.677 1.00 53.31 185 GLN A CA 1
ATOM 1449 C C . GLN A 1 185 ? -5.287 -4.067 -21.886 1.00 53.31 185 GLN A C 1
ATOM 1451 O O . GLN A 1 185 ? -4.490 -3.650 -22.724 1.00 53.31 185 GLN A O 1
ATOM 1456 N N . PHE A 1 186 ? -6.596 -3.792 -21.969 1.00 42.44 186 PHE A N 1
ATOM 1457 C CA . PHE A 1 186 ? -7.247 -3.101 -23.082 1.00 42.44 186 PHE A CA 1
ATOM 1458 C C . PHE A 1 186 ? -8.285 -2.088 -22.567 1.00 42.44 186 PHE A C 1
ATOM 1460 O O . PHE A 1 186 ? -9.454 -2.425 -22.392 1.00 42.44 186 PHE A O 1
ATOM 1467 N N . SER A 1 187 ? -7.873 -0.843 -22.321 1.00 39.12 187 SER A N 1
ATOM 1468 C CA . SER A 1 187 ? -8.790 0.294 -22.124 1.00 39.12 187 SER A CA 1
ATOM 1469 C C . SER A 1 187 ? -8.177 1.577 -22.656 1.00 39.12 187 SER A C 1
ATOM 1471 O O . SER A 1 187 ? -7.060 1.888 -22.176 1.00 39.12 187 SER A O 1
#

pLDDT: mean 72.44, std 16.74, range [35.19, 94.88]

Radius of gyration: 18.19 Å; chains: 1; bounding box: 40×54×48 Å

InterPro domains:
  IPR055302 F-box domain-containing protein-like [PTHR32141] (14-180)

Sequence (187 aa):
MELEPWANPGIELDMPSLRSFRYKGFPIKLSLMSPVPALERVDLDVSRREYKVQQYLEPVSRILTSFSCTRALKLRLGCIEDIVAGGAIPPTFPDLELLEVEGHYKFNRLAPMSSAHRDIVQLGGVSELPASLTDNSFSCLQKSLRKVTLKFKAMEVNCFQVQLAKFLVGNAMVLEEMQVDDGDQFS

Organism: Hordeum vulgare subsp. vulgare (NCBI:txid112509)

Secondary structure (DSSP, 8-state):
----TTS---EEE--TT--EEEEESS---EEESS--TT--EEEEEE----GGGGGGPPPHHHHHHTTTT-SEEEEEESSGGGGGTTSPPPP--TT--EEEEEEE------S---TT--S--------PPPHHHHS---TTHHHH--EEEEEEE-SS--HHHHHHHHHHHHH-TT--EEEEE---S--

Foldseek 3Di:
DDDPPLPLVFDEDADLQAQEEEDADAQGAYAYPDHNLNHAYYAYHNLDDDPVCPVRHDQPLRNQQRVLNYQEYAYEHVAQCSCCPPVDDRDLNLNHAYYEYAYEHDDPPPPPDPVPDPDDPPVPPQPADPVVLVPDQSQSQQPRHAYYEYEYQYPDDGCHVVNVVVSSPRRHNNHNYYHYHNHDNDD